Protein 1HW6 (pdb70)

Structure (mmCIF, N/CA/C/O backbone):
data_1HW6
#
_entry.id   1HW6
#
_cell.length_a   53.03
_cell.length_b   53.94
_cell.length_c   89.75
_cell.angle_alpha   90.00
_cell.angle_beta   90.00
_cell.angle_gamma   90.00
#
_symmetry.space_group_name_H-M   'P 21 21 21'
#
loop_
_entity.id
_entity.type
_entity.pdbx_description
1 polymer '2,5-DIKETO-D-GLUCONIC ACID REDUCTASE'
2 non-polymer 'MAGNESIUM ION'
3 non-polymer 'CHLORIDE ION'
4 water water
#
loop_
_atom_site.group_PDB
_atom_site.id
_atom_site.type_symbol
_atom_site.label_atom_id
_atom_site.label_alt_id
_atom_site.label_comp_id
_atom_site.label_asym_id
_atom_site.label_entity_id
_atom_site.label_seq_id
_atom_site.pdbx_PDB_ins_code
_atom_site.Cartn_x
_atom_site.Cartn_y
_atom_site.Cartn_z
_atom_site.occupancy
_atom_site.B_iso_or_equiv
_atom_site.auth_seq_id
_atom_site.auth_comp_id
_atom_site.auth_asym_id
_atom_site.auth_atom_id
_atom_site.pdbx_PDB_model_num
ATOM 1 N N . THR A 1 2 ? 6.697 6.670 13.802 1.00 39.61 2 THR A N 1
ATOM 2 C CA . THR A 1 2 ? 5.500 5.881 13.575 1.00 38.76 2 THR A CA 1
ATOM 3 C C . THR A 1 2 ? 4.263 6.533 14.154 1.00 33.79 2 THR A C 1
ATOM 4 O O . THR A 1 2 ? 4.314 7.640 14.684 1.00 32.94 2 THR A O 1
ATOM 8 N N . VAL A 1 3 ? 3.150 5.801 14.064 1.00 23.54 3 VAL A N 1
ATOM 9 C CA . VAL A 1 3 ? 1.864 6.262 14.544 1.00 18.25 3 VAL A CA 1
ATOM 10 C C . VAL A 1 3 ? 1.685 6.154 16.041 1.00 21.87 3 VAL A C 1
ATOM 11 O O . VAL A 1 3 ? 1.723 5.069 16.621 1.00 21.81 3 VAL A O 1
ATOM 15 N N . PRO A 1 4 ? 1.445 7.300 16.659 1.00 17.88 4 PRO A N 1
ATOM 16 C CA . PRO A 1 4 ? 1.244 7.345 18.086 1.00 16.64 4 PRO A CA 1
ATOM 17 C C . PRO A 1 4 ? -0.155 6.897 18.472 1.00 18.16 4 PRO A C 1
ATOM 18 O O . PRO A 1 4 ? -1.106 7.082 17.721 1.00 15.94 4 PRO A O 1
ATOM 22 N N . SER A 1 5 ? -0.258 6.279 19.652 1.00 18.43 5 SER A N 1
ATOM 23 C CA . SER A 1 5 ? -1.526 5.805 20.177 1.00 20.15 5 SER A CA 1
ATOM 24 C C . SER A 1 5 ? -2.105 6.795 21.171 1.00 28.97 5 SER A C 1
ATOM 25 O O . SER A 1 5 ? -1.492 7.099 22.188 1.00 33.79 5 SER A O 1
ATOM 28 N N . ILE A 1 6 ? -3.294 7.291 20.868 1.00 23.25 6 ILE A N 1
ATOM 29 C CA . ILE A 1 6 ? -3.986 8.244 21.719 1.00 22.53 6 ILE A CA 1
ATOM 30 C C . ILE A 1 6 ? -4.764 7.545 22.836 1.00 18.73 6 ILE A C 1
ATOM 31 O O . ILE A 1 6 ? -5.328 6.475 22.644 1.00 18.33 6 ILE A O 1
ATOM 36 N N . VAL A 1 7 ? -4.831 8.182 23.983 1.00 12.45 7 VAL A N 1
ATOM 37 C CA . VAL A 1 7 ? -5.568 7.636 25.094 1.00 14.72 7 VAL A CA 1
ATOM 38 C C . VAL A 1 7 ? -7.054 7.941 25.001 1.00 18.10 7 VAL A C 1
ATOM 39 O O . VAL A 1 7 ? -7.454 9.104 24.904 1.00 18.35 7 VAL A O 1
ATOM 43 N N . LEU A 1 8 ? -7.879 6.902 25.018 1.00 11.58 8 LEU A N 1
ATOM 44 C CA . LEU A 1 8 ? -9.316 7.107 25.037 1.00 10.08 8 LEU A CA 1
ATOM 45 C C . LEU A 1 8 ? -9.787 7.108 26.482 1.00 15.49 8 LEU A C 1
ATOM 46 O O . LEU A 1 8 ? -9.162 6.498 27.351 1.00 14.74 8 LEU A O 1
ATOM 51 N N . ASN A 1 9 ? -10.894 7.789 26.733 1.00 16.16 9 ASN A N 1
ATOM 52 C CA . ASN A 1 9 ? -11.444 7.915 28.073 1.00 15.27 9 ASN A CA 1
ATOM 53 C C . ASN A 1 9 ? -11.918 6.608 28.726 1.00 15.68 9 ASN A C 1
ATOM 54 O O . ASN A 1 9 ? -12.113 6.561 29.937 1.00 12.85 9 ASN A O 1
ATOM 59 N N . ASP A 1 10 ? -12.107 5.555 27.923 1.00 11.90 10 ASP A N 1
ATOM 60 C CA . ASP A 1 10 ? -12.581 4.275 28.441 1.00 11.37 10 ASP A CA 1
ATOM 61 C C . ASP A 1 10 ? -11.460 3.273 28.737 1.00 16.76 10 ASP A C 1
ATOM 62 O O . ASP A 1 10 ? -11.713 2.134 29.130 1.00 16.21 10 ASP A O 1
ATOM 67 N N . GLY A 1 11 ? -10.220 3.702 28.556 1.00 13.07 11 GLY A N 1
ATOM 68 C CA . GLY A 1 11 ? -9.092 2.841 28.848 1.00 11.91 11 GLY A CA 1
ATOM 69 C C . GLY A 1 11 ? -8.388 2.316 27.620 1.00 12.19 11 GLY A C 1
ATOM 70 O O . GLY A 1 11 ? -7.271 1.826 27.710 1.00 12.83 11 GLY A O 1
ATOM 71 N N . ASN A 1 12 ? -9.051 2.410 26.476 1.00 11.07 12 ASN A N 1
ATOM 72 C CA . ASN A 1 12 ? -8.472 1.955 25.224 1.00 11.39 12 ASN A CA 1
ATOM 73 C C . ASN A 1 12 ? -7.573 3.022 24.621 1.00 16.83 12 ASN A C 1
ATOM 74 O O . ASN A 1 12 ? -7.698 4.195 24.942 1.00 18.02 12 ASN A O 1
ATOM 79 N N . SER A 1 13 ? -6.675 2.609 23.739 1.00 12.43 13 SER A N 1
ATOM 80 C CA . SER A 1 13 ? -5.810 3.540 23.037 1.00 13.17 13 SER A CA 1
ATOM 81 C C . SER A 1 13 ? -6.023 3.383 21.530 1.00 16.08 13 SER A C 1
ATOM 82 O O . SER A 1 13 ? -6.301 2.292 21.041 1.00 15.53 13 SER A O 1
ATOM 85 N N . ILE A 1 14 ? -5.929 4.480 20.803 1.00 10.68 14 ILE A N 1
ATOM 86 C CA . ILE A 1 14 ? -6.190 4.453 19.380 1.00 10.48 14 ILE A CA 1
ATOM 87 C C . ILE A 1 14 ? -5.070 5.071 18.563 1.00 14.93 14 ILE A C 1
ATOM 88 O O . ILE A 1 14 ? -4.546 6.127 18.908 1.00 15.22 14 ILE A O 1
ATOM 93 N N . PRO A 1 15 ? -4.704 4.420 17.465 1.00 12.95 15 PRO A N 1
ATOM 94 C CA . PRO A 1 15 ? -3.688 4.991 16.624 1.00 13.09 15 PRO A CA 1
ATOM 95 C C . PRO A 1 15 ? -4.223 6.300 16.041 1.00 14.99 15 PRO A C 1
ATOM 96 O O . PRO A 1 15 ? -5.321 6.342 15.492 1.00 12.70 15 PRO A O 1
ATOM 100 N N . GLN A 1 16 ? -3.453 7.376 16.230 1.00 12.07 16 GLN A N 1
ATOM 101 C CA . GLN A 1 16 ? -3.839 8.724 15.813 1.00 11.80 16 GLN A CA 1
ATOM 102 C C . GLN A 1 16 ? -4.155 8.905 14.338 1.00 14.37 16 GLN A C 1
ATOM 103 O O . GLN A 1 16 ? -4.971 9.753 13.968 1.00 14.94 16 GLN A O 1
ATOM 109 N N . LEU A 1 17 ? -3.498 8.122 13.494 1.00 8.85 17 LEU A N 1
ATOM 110 C CA . LEU A 1 17 ? -3.703 8.194 12.056 1.00 7.25 17 LEU A CA 1
ATOM 111 C C . LEU A 1 17 ? -4.129 6.845 11.526 1.00 12.67 17 LEU A C 1
ATOM 112 O O . LEU A 1 17 ? -3.465 5.847 11.777 1.00 13.00 17 LEU A O 1
ATOM 117 N N . GLY A 1 18 ? -5.237 6.805 10.806 1.00 10.67 18 GLY A N 1
ATOM 118 C CA . GLY A 1 18 ? -5.713 5.545 10.285 1.00 10.08 18 GLY A CA 1
ATOM 119 C C . GLY A 1 18 ? -5.942 5.585 8.800 1.00 13.73 18 GLY A C 1
ATOM 120 O O . GLY A 1 18 ? -5.910 6.643 8.175 1.00 13.58 18 GLY A O 1
ATOM 121 N N . TYR A 1 19 ? -6.184 4.401 8.243 1.00 8.59 19 TYR A N 1
ATOM 122 C CA . TYR A 1 19 ? -6.470 4.245 6.833 1.00 8.62 19 TYR A CA 1
ATOM 123 C C . TYR A 1 19 ? -7.972 4.199 6.611 1.00 15.22 19 TYR A C 1
ATOM 124 O O . TYR A 1 19 ? -8.671 3.350 7.160 1.00 11.56 19 TYR A O 1
ATOM 133 N N . GLY A 1 20 ? -8.469 5.134 5.822 1.00 16.37 20 GLY A N 1
ATOM 134 C CA . GLY A 1 20 ? -9.875 5.174 5.517 1.00 17.15 20 GLY A CA 1
ATOM 135 C C . GLY A 1 20 ? -10.122 4.508 4.182 1.00 20.83 20 GLY A C 1
ATOM 136 O O . GLY A 1 20 ? -9.766 5.061 3.136 1.00 20.64 20 GLY A O 1
ATOM 137 N N . VAL A 1 21 ? -10.683 3.288 4.228 1.00 16.43 21 VAL A N 1
ATOM 138 C CA . VAL A 1 21 ? -10.975 2.564 3.005 1.00 15.52 21 VAL A CA 1
ATOM 139 C C . VAL A 1 21 ? -11.820 3.454 2.130 1.00 22.24 21 VAL A C 1
ATOM 140 O O . VAL A 1 21 ? -12.888 3.919 2.532 1.00 21.58 21 VAL A O 1
ATOM 144 N N . PHE A 1 22 ? -11.291 3.761 0.959 1.00 18.41 22 PHE A N 1
ATOM 145 C CA . PHE A 1 22 ? -11.928 4.726 0.117 1.00 16.06 22 PHE A CA 1
ATOM 146 C C . PHE A 1 22 ? -11.780 4.449 -1.370 1.00 15.94 22 PHE A C 1
ATOM 147 O O . PHE A 1 22 ? -10.712 4.060 -1.845 1.00 15.07 22 PHE A O 1
ATOM 155 N N . LYS A 1 23 ? -12.883 4.674 -2.097 1.00 13.72 23 LYS A N 1
ATOM 156 C CA . LYS A 1 23 ? -12.944 4.488 -3.538 1.00 14.16 23 LYS A CA 1
ATOM 157 C C . LYS A 1 23 ? -12.515 3.104 -3.959 1.00 20.67 23 LYS A C 1
ATOM 158 O O . LYS A 1 23 ? -11.695 2.945 -4.862 1.00 18.85 23 LYS A O 1
ATOM 164 N N . VAL A 1 24 ? -13.078 2.105 -3.291 1.00 18.75 24 VAL A N 1
ATOM 165 C CA . VAL A 1 24 ? -12.767 0.720 -3.574 1.00 17.54 24 VAL A CA 1
ATOM 166 C C . VAL A 1 24 ? -14.023 -0.105 -3.761 1.00 17.84 24 VAL A C 1
ATOM 167 O O . VAL A 1 24 ? -14.855 -0.197 -2.863 1.00 18.18 24 VAL A O 1
ATOM 171 N N . PRO A 1 25 ? -14.163 -0.723 -4.924 1.00 14.16 25 PRO A N 1
ATOM 172 C CA . PRO A 1 25 ? -15.294 -1.587 -5.133 1.00 14.02 25 PRO A CA 1
ATOM 173 C C . PRO A 1 25 ? -15.162 -2.757 -4.175 1.00 18.30 25 PRO A C 1
ATOM 174 O O . PRO A 1 25 ? -14.061 -3.109 -3.750 1.00 16.34 25 PRO A O 1
ATOM 178 N N . PRO A 1 26 ? -16.274 -3.352 -3.820 1.00 17.43 26 PRO A N 1
ATOM 179 C CA . PRO A 1 26 ? -16.252 -4.454 -2.886 1.00 17.82 26 PRO A CA 1
ATOM 180 C C . PRO A 1 26 ? -15.239 -5.588 -3.197 1.00 19.88 26 PRO A C 1
ATOM 181 O O . PRO A 1 26 ? -14.555 -6.074 -2.301 1.00 18.66 26 PRO A O 1
ATOM 185 N N . ALA A 1 27 ? -15.101 -5.973 -4.460 1.00 18.48 27 ALA A N 1
ATOM 186 C CA . ALA A 1 27 ? -14.178 -7.050 -4.831 1.00 20.61 27 ALA A CA 1
ATOM 187 C C . ALA A 1 27 ? -12.694 -6.742 -4.613 1.00 25.94 27 ALA A C 1
ATOM 188 O O . ALA A 1 27 ? -11.884 -7.654 -4.435 1.00 25.62 27 ALA A O 1
ATOM 190 N N . ASP A 1 28 ? -12.338 -5.454 -4.669 1.00 22.70 28 ASP A N 1
ATOM 191 C CA . ASP A 1 28 ? -10.948 -5.016 -4.516 1.00 22.44 28 ASP A CA 1
ATOM 192 C C . ASP A 1 28 ? -10.632 -4.522 -3.103 1.00 19.28 28 ASP A C 1
ATOM 193 O O . ASP A 1 28 ? -9.523 -4.100 -2.774 1.00 18.01 28 ASP A O 1
ATOM 198 N N . THR A 1 29 ? -11.626 -4.606 -2.256 1.00 14.40 29 THR A N 1
ATOM 199 C CA . THR A 1 29 ? -11.498 -4.172 -0.888 1.00 14.01 29 THR A CA 1
ATOM 200 C C . THR A 1 29 ? -10.428 -4.912 -0.108 1.00 18.38 29 THR A C 1
ATOM 201 O O . THR A 1 29 ? -9.665 -4.295 0.640 1.00 16.35 29 THR A O 1
ATOM 205 N N . GLN A 1 30 ? -10.373 -6.246 -0.274 1.00 13.91 30 GLN A N 1
ATOM 206 C CA . GLN A 1 30 ? -9.376 -7.035 0.432 1.00 11.68 30 GLN A CA 1
ATOM 207 C C . GLN A 1 30 ? -7.982 -6.551 0.106 1.00 13.23 30 GLN A C 1
ATOM 208 O O . GLN A 1 30 ? -7.193 -6.225 0.993 1.00 15.02 30 GLN A O 1
ATOM 214 N N . ARG A 1 31 ? -7.710 -6.483 -1.191 1.00 10.69 31 ARG A N 1
ATOM 215 C CA . ARG A 1 31 ? -6.432 -6.041 -1.720 1.00 12.32 31 ARG A CA 1
ATOM 216 C C . ARG A 1 31 ? -6.017 -4.662 -1.186 1.00 17.17 31 ARG A C 1
ATOM 217 O O . ARG A 1 31 ? -4.874 -4.462 -0.784 1.00 14.11 31 ARG A O 1
ATOM 225 N N . ALA A 1 32 ? -6.971 -3.724 -1.171 1.00 15.56 32 ALA A N 1
ATOM 226 C CA . ALA A 1 32 ? -6.725 -2.376 -0.676 1.00 14.78 32 ALA A CA 1
ATOM 227 C C . ALA A 1 32 ? -6.290 -2.365 0.787 1.00 16.35 32 ALA A C 1
ATOM 228 O O . ALA A 1 32 ? -5.312 -1.719 1.151 1.00 14.49 32 ALA A O 1
ATOM 230 N N . VAL A 1 33 ? -7.029 -3.088 1.632 1.00 16.78 33 VAL A N 1
ATOM 231 C CA . VAL A 1 33 ? -6.695 -3.166 3.052 1.00 15.48 33 VAL A CA 1
ATOM 232 C C . VAL A 1 33 ? -5.339 -3.853 3.272 1.00 19.44 33 VAL A C 1
ATOM 233 O O . VAL A 1 33 ? -4.535 -3.422 4.100 1.00 18.77 33 VAL A O 1
ATOM 237 N N . GLU A 1 34 ? -5.078 -4.926 2.521 1.00 13.64 34 GLU A N 1
ATOM 238 C CA . GLU A 1 34 ? -3.801 -5.605 2.662 1.00 13.59 34 GLU A CA 1
ATOM 239 C C . GLU A 1 34 ? -2.660 -4.645 2.335 1.00 17.48 34 GLU A C 1
ATOM 240 O O . GLU A 1 34 ? -1.600 -4.660 2.966 1.00 17.08 34 GLU A O 1
ATOM 246 N N . GLU A 1 35 ? -2.915 -3.785 1.352 1.00 16.81 35 GLU A N 1
ATOM 247 C CA . GLU A 1 35 ? -1.947 -2.792 0.928 1.00 19.82 35 GLU A CA 1
ATOM 248 C C . GLU A 1 35 ? -1.678 -1.771 2.028 1.00 19.65 35 GLU A C 1
ATOM 249 O O . GLU A 1 35 ? -0.532 -1.417 2.300 1.00 18.94 35 GLU A O 1
ATOM 255 N N . ALA A 1 36 ? -2.748 -1.318 2.677 1.00 14.23 36 ALA A N 1
ATOM 256 C CA . ALA A 1 36 ? -2.619 -0.373 3.771 1.00 12.33 36 ALA A CA 1
ATOM 257 C C . ALA A 1 36 ? -1.859 -0.998 4.932 1.00 17.53 36 ALA A C 1
ATOM 258 O O . ALA A 1 36 ? -1.013 -0.365 5.565 1.00 16.39 36 ALA A O 1
ATOM 260 N N . LEU A 1 37 ? -2.160 -2.264 5.202 1.00 14.44 37 LEU A N 1
ATOM 261 C CA . LEU A 1 37 ? -1.495 -2.980 6.271 1.00 12.80 37 LEU A CA 1
ATOM 262 C C . LEU A 1 37 ? 0.002 -3.105 6.010 1.00 13.09 37 LEU A C 1
ATOM 263 O O . LEU A 1 37 ? 0.817 -2.940 6.907 1.00 13.37 37 LEU A O 1
ATOM 268 N N . GLU A 1 38 ? 0.355 -3.401 4.764 1.00 14.96 38 GLU A N 1
ATOM 269 C CA . GLU A 1 38 ? 1.746 -3.539 4.373 1.00 17.31 38 GLU A CA 1
ATOM 270 C C . GLU A 1 38 ? 2.478 -2.214 4.489 1.00 23.41 38 GLU A C 1
ATOM 271 O O . GLU A 1 38 ? 3.619 -2.155 4.928 1.00 21.49 38 GLU A O 1
ATOM 273 N N . VAL A 1 39 ? 1.791 -1.146 4.086 1.00 22.24 39 VAL A N 1
ATOM 274 C CA . VAL A 1 39 ? 2.345 0.185 4.170 1.00 22.20 39 VAL A CA 1
ATOM 275 C C . VAL A 1 39 ? 2.724 0.497 5.610 1.00 19.89 39 VAL A C 1
ATOM 276 O O . VAL A 1 39 ? 3.771 1.080 5.878 1.00 18.92 39 VAL A O 1
ATOM 280 N N . GLY A 1 40 ? 1.867 0.073 6.543 1.00 14.95 40 GLY A N 1
ATOM 281 C CA . GLY A 1 40 ? 2.130 0.284 7.952 1.00 13.83 40 GLY A CA 1
ATOM 282 C C . GLY A 1 40 ? 0.899 0.635 8.792 1.00 13.68 40 GLY A C 1
ATOM 283 O O . GLY A 1 40 ? 0.985 0.648 10.009 1.00 13.81 40 GLY A O 1
ATOM 284 N N . TYR A 1 41 ? -0.236 0.929 8.153 1.00 11.57 41 TYR A N 1
ATOM 285 C CA . TYR A 1 41 ? -1.453 1.273 8.893 1.00 11.64 41 TYR A CA 1
ATOM 286 C C . TYR A 1 41 ? -1.972 0.112 9.721 1.00 16.93 41 TYR A C 1
ATOM 287 O O . TYR A 1 41 ? -1.964 -1.035 9.280 1.00 13.96 41 TYR A O 1
ATOM 296 N N . ARG A 1 42 ? -2.456 0.438 10.921 1.00 16.20 42 ARG A N 1
ATOM 297 C CA . ARG A 1 42 ? -3.018 -0.536 11.844 1.00 15.81 42 ARG A CA 1
ATOM 298 C C . ARG A 1 42 ? -4.415 -0.126 12.260 1.00 16.90 42 ARG A C 1
ATOM 299 O O . ARG A 1 42 ? -5.156 -0.894 12.856 1.00 13.55 42 ARG A O 1
ATOM 307 N N . HIS A 1 43 ? -4.749 1.116 11.924 1.00 14.31 43 HIS A N 1
ATOM 308 C CA . HIS A 1 43 ? -6.058 1.679 12.179 1.00 12.67 43 HIS A CA 1
ATOM 309 C C . HIS A 1 43 ? -6.798 1.799 10.857 1.00 13.33 43 HIS A C 1
ATOM 310 O O . HIS A 1 43 ? -6.349 2.497 9.946 1.00 12.43 43 HIS A O 1
ATOM 317 N N . ILE A 1 44 ? -7.913 1.070 10.753 1.00 12.10 44 ILE A N 1
ATOM 318 C CA . ILE A 1 44 ? -8.744 1.032 9.560 1.00 12.00 44 ILE A CA 1
ATOM 319 C C . ILE A 1 44 ? -10.146 1.546 9.848 1.00 14.52 44 ILE A C 1
ATOM 320 O O . ILE A 1 44 ? -10.767 1.165 10.835 1.00 14.66 44 ILE A O 1
ATOM 325 N N . ASP A 1 45 ? -10.639 2.404 8.964 1.00 11.94 45 ASP A N 1
ATOM 326 C CA . ASP A 1 45 ? -11.985 2.939 9.056 1.00 11.03 45 ASP A CA 1
ATOM 327 C C . ASP A 1 45 ? -12.744 2.515 7.816 1.00 15.11 45 ASP A C 1
ATOM 328 O O . ASP A 1 45 ? -12.336 2.824 6.701 1.00 15.28 45 ASP A O 1
ATOM 333 N N . THR A 1 46 ? -13.828 1.765 8.011 1.00 13.84 46 THR A N 1
ATOM 334 C CA . THR A 1 46 ? -14.604 1.219 6.901 1.00 14.70 46 THR A CA 1
ATOM 335 C C . THR A 1 46 ? -15.869 1.980 6.530 1.00 17.58 46 THR A C 1
ATOM 336 O O . THR A 1 46 ? -16.619 1.526 5.668 1.00 16.07 46 THR A O 1
ATOM 340 N N . ALA A 1 47 ? -16.117 3.101 7.192 1.00 13.73 47 ALA A N 1
ATOM 341 C CA . ALA A 1 47 ? -17.308 3.897 6.954 1.00 13.18 47 ALA A CA 1
ATOM 342 C C . ALA A 1 47 ? -17.625 4.131 5.490 1.00 16.79 47 ALA A C 1
ATOM 343 O O . ALA A 1 47 ? -18.727 3.840 5.034 1.00 17.46 47 ALA A O 1
ATOM 345 N N . ALA A 1 48 ? -16.650 4.681 4.765 1.00 16.09 48 ALA A N 1
ATOM 346 C CA . ALA A 1 48 ? -16.802 5.024 3.352 1.00 16.57 48 ALA A CA 1
ATOM 347 C C . ALA A 1 48 ? -17.163 3.868 2.437 1.00 18.70 48 ALA A C 1
ATOM 348 O O . ALA A 1 48 ? -17.509 4.087 1.277 1.00 17.11 48 ALA A O 1
ATOM 350 N N . ILE A 1 49 ? -17.062 2.633 2.938 1.00 16.62 49 ILE A N 1
ATOM 351 C CA . ILE A 1 49 ? -17.409 1.487 2.105 1.00 15.38 49 ILE A CA 1
ATOM 352 C C . ILE A 1 49 ? -18.837 1.004 2.270 1.00 18.63 49 ILE A C 1
ATOM 353 O O . ILE A 1 49 ? -19.291 0.079 1.593 1.00 17.62 49 ILE A O 1
ATOM 358 N N . TYR A 1 50 ? -19.543 1.655 3.174 1.00 13.29 50 TYR A N 1
ATOM 359 C CA . TYR A 1 50 ? -20.950 1.406 3.374 1.00 14.33 50 TYR A CA 1
ATOM 360 C C . TYR A 1 50 ? -21.373 -0.041 3.607 1.00 22.94 50 TYR A C 1
ATOM 361 O O . TYR A 1 50 ? -22.305 -0.526 2.966 1.00 22.22 50 TYR A O 1
ATOM 370 N N . GLY A 1 51 ? -20.734 -0.721 4.546 1.00 18.78 51 GLY A N 1
ATOM 371 C CA . GLY A 1 51 ? -21.134 -2.083 4.858 1.00 18.01 51 GLY A CA 1
ATOM 372 C C . GLY A 1 51 ? -20.531 -3.169 3.972 1.00 20.59 51 GLY A C 1
ATOM 373 O O . GLY A 1 51 ? -20.745 -4.345 4.224 1.00 20.56 51 GLY A O 1
ATOM 374 N N . ASN A 1 52 ? -19.779 -2.792 2.942 1.00 16.84 52 ASN A N 1
ATOM 375 C CA . ASN A 1 52 ? -19.136 -3.775 2.069 1.00 15.42 52 ASN A CA 1
ATOM 376 C C . ASN A 1 52 ? -17.827 -4.238 2.703 1.00 17.99 52 ASN A C 1
ATOM 377 O O . ASN A 1 52 ? -16.750 -4.085 2.138 1.00 19.55 52 ASN A O 1
ATOM 382 N N . GLU A 1 53 ? -17.958 -4.787 3.913 1.00 15.51 53 GLU A N 1
ATOM 383 C CA . GLU A 1 53 ? -16.849 -5.180 4.762 1.00 15.22 53 GLU A CA 1
ATOM 384 C C . GLU A 1 53 ? -16.274 -6.574 4.638 1.00 16.77 53 GLU A C 1
ATOM 385 O O . GLU A 1 53 ? -15.296 -6.876 5.318 1.00 15.47 53 GLU A O 1
ATOM 391 N N . GLU A 1 54 ? -16.866 -7.424 3.817 1.00 15.22 54 GLU A N 1
ATOM 392 C CA . GLU A 1 54 ? -16.358 -8.774 3.666 1.00 16.06 54 GLU A CA 1
ATOM 393 C C . GLU A 1 54 ? -14.857 -8.800 3.337 1.00 18.50 54 GLU A C 1
ATOM 394 O O . GLU A 1 54 ? -14.070 -9.478 4.001 1.00 16.59 54 GLU A O 1
ATOM 400 N N . GLY A 1 55 ? -14.461 -8.013 2.339 1.00 12.85 55 GLY A N 1
ATOM 401 C CA . GLY A 1 55 ? -13.061 -7.921 1.943 1.00 12.65 55 GLY A CA 1
ATOM 402 C C . GLY A 1 55 ? -12.147 -7.455 3.082 1.00 18.07 55 GLY A C 1
ATOM 403 O O . GLY A 1 55 ? -10.982 -7.859 3.172 1.00 17.92 55 GLY A O 1
ATOM 404 N N . VAL A 1 56 ? -12.675 -6.589 3.958 1.00 12.47 56 VAL A N 1
ATOM 405 C CA . VAL A 1 56 ? -11.888 -6.106 5.082 1.00 10.56 56 VAL A CA 1
ATOM 406 C C . VAL A 1 56 ? -11.587 -7.262 6.022 1.00 14.55 56 VAL A C 1
ATOM 407 O O . VAL A 1 56 ? -10.461 -7.451 6.482 1.00 13.61 56 VAL A O 1
ATOM 411 N N . GLY A 1 57 ? -12.618 -8.055 6.277 1.00 11.76 57 GLY A N 1
ATOM 412 C CA . GLY A 1 57 ? -12.488 -9.208 7.135 1.00 11.93 57 GLY A CA 1
ATOM 413 C C . GLY A 1 57 ? -11.442 -10.185 6.609 1.00 14.63 57 GLY A C 1
ATOM 414 O O . GLY A 1 57 ? -10.639 -10.715 7.369 1.00 15.94 57 GLY A O 1
ATOM 415 N N . ALA A 1 58 ? -11.468 -10.413 5.292 1.00 16.05 58 ALA A N 1
ATOM 416 C CA . ALA A 1 58 ? -10.531 -11.317 4.627 1.00 17.84 58 ALA A CA 1
ATOM 417 C C . ALA A 1 58 ? -9.081 -10.873 4.808 1.00 21.82 58 ALA A C 1
ATOM 418 O O . ALA A 1 58 ? -8.197 -11.669 5.130 1.00 17.69 58 ALA A O 1
ATOM 420 N N . ALA A 1 59 ? -8.849 -9.582 4.602 1.00 17.72 59 ALA A N 1
ATOM 421 C CA . ALA A 1 59 ? -7.523 -9.018 4.759 1.00 16.81 59 ALA A CA 1
ATOM 422 C C . ALA A 1 59 ? -7.007 -9.193 6.189 1.00 18.54 59 ALA A C 1
ATOM 423 O O . ALA A 1 59 ? -5.881 -9.645 6.412 1.00 19.67 59 ALA A O 1
ATOM 425 N N . ILE A 1 60 ? -7.846 -8.838 7.158 1.00 12.18 60 ILE A N 1
ATOM 426 C CA . ILE A 1 60 ? -7.481 -8.970 8.553 1.00 11.82 60 ILE 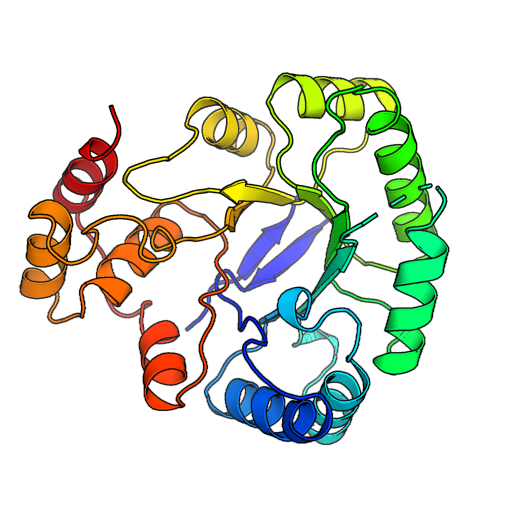A CA 1
ATOM 427 C C . ILE A 1 60 ? -7.131 -10.408 8.876 1.00 17.56 60 ILE A C 1
ATOM 428 O O . ILE A 1 60 ? -6.119 -10.688 9.513 1.00 18.21 60 ILE A O 1
ATOM 433 N N . ALA A 1 61 ? -7.996 -11.318 8.425 1.00 15.88 61 ALA A N 1
ATOM 434 C CA . ALA A 1 61 ? -7.819 -12.740 8.667 1.00 19.17 61 ALA A CA 1
ATOM 435 C C . ALA A 1 61 ? -6.540 -13.292 8.069 1.00 27.75 61 ALA A C 1
ATOM 436 O O . ALA A 1 61 ? -5.877 -14.136 8.670 1.00 28.78 61 ALA A O 1
ATOM 438 N N . ALA A 1 62 ? -6.194 -12.800 6.880 1.00 23.89 62 ALA A N 1
ATOM 439 C CA . ALA A 1 62 ? -4.997 -13.241 6.179 1.00 23.84 62 ALA A CA 1
ATOM 440 C C . ALA A 1 62 ? -3.721 -12.472 6.566 1.00 27.15 62 ALA A C 1
ATOM 441 O O . ALA A 1 62 ? -2.608 -12.908 6.269 1.00 24.63 62 ALA A O 1
ATOM 443 N N . SER A 1 63 ? -3.889 -11.320 7.222 1.00 23.44 63 SER A N 1
ATOM 444 C CA . SER A 1 63 ? -2.775 -10.444 7.606 1.00 22.24 63 SER A CA 1
ATOM 445 C C . SER A 1 63 ? -1.709 -11.037 8.532 1.00 28.78 63 SER A C 1
ATOM 446 O O . SER A 1 63 ? -0.535 -10.707 8.408 1.00 31.67 63 SER A O 1
ATOM 449 N N . GLY A 1 64 ? -2.113 -11.849 9.505 1.00 21.75 64 GLY A N 1
ATOM 450 C CA . GLY A 1 64 ? -1.160 -12.414 10.455 1.00 21.11 64 GLY A CA 1
ATOM 451 C C . GLY A 1 64 ? -1.000 -11.534 11.692 1.00 28.52 64 GLY A C 1
ATOM 452 O O . GLY A 1 64 ? -0.311 -11.894 12.644 1.00 31.36 64 GLY A O 1
ATOM 453 N N . ILE A 1 65 ? -1.648 -10.375 11.668 1.00 20.47 65 ILE A N 1
ATOM 454 C CA . ILE A 1 65 ? -1.563 -9.420 12.761 1.00 18.69 65 ILE A CA 1
ATOM 455 C C . ILE A 1 65 ? -2.484 -9.747 13.931 1.00 19.20 65 ILE A C 1
ATOM 456 O O . ILE A 1 65 ? -3.656 -10.079 13.750 1.00 19.92 65 ILE A O 1
ATOM 461 N N . ALA A 1 66 ? -1.946 -9.631 15.142 1.00 16.00 66 ALA A N 1
ATOM 462 C CA . ALA A 1 66 ? -2.725 -9.876 16.340 1.00 15.98 66 ALA A CA 1
ATOM 463 C C . ALA A 1 66 ? -3.905 -8.920 16.405 1.00 20.82 66 ALA A C 1
ATOM 464 O O . ALA A 1 66 ? -3.787 -7.744 16.056 1.00 20.90 66 ALA A O 1
ATOM 466 N N . ARG A 1 67 ? -5.044 -9.431 16.849 1.00 16.84 67 ARG A N 1
ATOM 467 C CA . ARG A 1 67 ? -6.244 -8.626 16.949 1.00 17.22 67 ARG A CA 1
ATOM 468 C C . ARG A 1 67 ? -6.000 -7.353 17.723 1.00 22.13 67 ARG A C 1
ATOM 469 O O . ARG A 1 67 ? -6.441 -6.272 17.345 1.00 22.09 67 ARG A O 1
ATOM 477 N N . ASP A 1 68 ? -5.296 -7.525 18.823 1.00 17.86 68 ASP A N 1
ATOM 478 C CA . ASP A 1 68 ? -4.952 -6.476 19.744 1.00 17.29 68 ASP A CA 1
ATOM 479 C C . ASP A 1 68 ? -4.094 -5.391 19.100 1.00 20.84 68 ASP A C 1
ATOM 480 O O . ASP A 1 68 ? -3.973 -4.286 19.624 1.00 20.06 68 ASP A O 1
ATOM 485 N N . ASP A 1 69 ? -3.498 -5.723 17.958 1.00 18.20 69 ASP A N 1
ATOM 486 C CA . ASP A 1 69 ? -2.638 -4.803 17.247 1.00 18.26 69 ASP A CA 1
ATOM 487 C C . ASP A 1 69 ? -3.371 -4.050 16.167 1.00 17.57 69 ASP A C 1
ATOM 488 O O . ASP A 1 69 ? -2.792 -3.231 15.462 1.00 16.46 69 ASP A O 1
ATOM 493 N N . LEU A 1 70 ? -4.651 -4.355 16.032 1.00 14.13 70 LEU A N 1
ATOM 494 C CA . LEU A 1 70 ? -5.475 -3.696 15.048 1.00 13.73 70 LEU A CA 1
ATOM 495 C C . LEU A 1 70 ? -6.527 -2.847 15.711 1.00 17.80 70 LEU A C 1
ATOM 496 O O . LEU A 1 70 ? -6.976 -3.139 16.816 1.00 15.65 70 LEU A O 1
ATOM 501 N N . PHE A 1 71 ? -6.925 -1.799 15.012 1.00 15.92 71 PHE A N 1
ATOM 502 C CA . PHE A 1 71 ? -7.959 -0.905 15.482 1.00 13.49 71 PHE A CA 1
ATOM 503 C C . PHE A 1 71 ? -8.956 -0.729 14.362 1.00 14.99 71 PHE A C 1
ATOM 504 O O . PHE A 1 71 ? -8.639 -0.179 13.310 1.00 17.97 71 PHE A O 1
ATOM 512 N N . ILE A 1 72 ? -10.142 -1.289 14.575 1.00 11.25 72 ILE A N 1
ATOM 513 C CA . ILE A 1 72 ? -11.204 -1.270 13.598 1.00 10.77 72 ILE A CA 1
ATOM 514 C C . ILE A 1 72 ? -12.285 -0.269 13.936 1.00 16.70 72 ILE A C 1
ATOM 515 O O . ILE A 1 72 ? -12.968 -0.393 14.954 1.00 15.61 72 ILE A O 1
ATOM 520 N N . THR A 1 73 ? -12.459 0.706 13.051 1.00 14.24 73 THR A N 1
ATOM 521 C CA . THR A 1 73 ? -13.464 1.730 13.236 1.00 13.53 73 THR A CA 1
ATOM 522 C C . THR A 1 73 ? -14.536 1.689 12.172 1.00 16.91 73 THR A C 1
ATOM 523 O O . THR A 1 73 ? -14.274 1.447 10.995 1.00 15.95 73 THR A O 1
ATOM 527 N N . THR A 1 74 ? -15.744 1.986 12.592 1.00 16.30 74 THR A N 1
ATOM 528 C CA . THR A 1 74 ? -16.837 2.060 11.669 1.00 16.58 74 THR A CA 1
ATOM 529 C C . THR A 1 74 ? -17.970 2.915 12.174 1.00 17.39 74 THR A C 1
ATOM 530 O O . THR A 1 74 ? -18.047 3.230 13.358 1.00 14.33 74 THR A O 1
ATOM 534 N N . LYS A 1 75 ? -18.824 3.329 11.252 1.00 18.21 75 LYS A N 1
ATOM 535 C CA . LYS A 1 75 ? -19.910 4.209 11.598 1.00 19.27 75 LYS A CA 1
ATOM 536 C C . LYS A 1 75 ? -21.228 3.837 10.966 1.00 21.96 75 LYS A C 1
ATOM 537 O O . LYS A 1 75 ? -21.290 3.293 9.866 1.00 24.06 75 LYS A O 1
ATOM 539 N N . LEU A 1 76 ? -22.288 4.180 11.663 1.00 20.27 76 LEU A N 1
ATOM 540 C CA . LEU A 1 76 ? -23.614 3.956 11.153 1.00 21.92 76 LEU A CA 1
ATOM 541 C C . LEU A 1 76 ? -24.097 5.233 10.483 1.00 28.18 76 LEU A C 1
ATOM 542 O O . LEU A 1 76 ? -24.229 6.276 11.123 1.00 30.16 76 LEU A O 1
ATOM 547 N N . TRP A 1 77 ? -24.324 5.142 9.184 1.00 25.34 77 TRP A N 1
ATOM 548 C CA . TRP A 1 77 ? -24.711 6.288 8.369 1.00 26.97 77 TRP A CA 1
ATOM 549 C C . TRP A 1 77 ? -26.142 6.765 8.574 1.00 38.56 77 TRP A C 1
ATOM 550 O O . TRP A 1 77 ? -26.390 7.713 9.317 1.00 35.70 77 TRP A O 1
ATOM 561 N N . ASN A 1 78 ? -27.066 6.163 7.845 1.00 45.38 78 ASN A N 1
ATOM 562 C CA . ASN A 1 78 ? -28.446 6.555 7.894 1.00 51.49 78 ASN A CA 1
ATOM 563 C C . ASN A 1 78 ? -29.040 6.515 9.290 1.00 66.39 78 ASN A C 1
ATOM 564 O O . ASN A 1 78 ? -29.490 7.538 9.814 1.00 69.89 78 ASN A O 1
ATOM 566 N N . ASP A 1 84 ? -33.727 3.041 16.022 1.00 44.08 84 ASP A N 1
ATOM 567 C CA . ASP A 1 84 ? -33.360 1.753 16.578 1.00 41.47 84 ASP A CA 1
ATOM 568 C C . ASP A 1 84 ? -32.793 0.847 15.513 1.00 45.76 84 ASP A C 1
ATOM 569 O O . ASP A 1 84 ? -33.519 0.175 14.787 1.00 50.46 84 ASP A O 1
ATOM 571 N N . GLU A 1 85 ? -31.495 0.848 15.408 1.00 34.49 85 GLU A N 1
ATOM 572 C CA . GLU A 1 85 ? -30.850 0.054 14.419 1.00 28.58 85 GLU A CA 1
ATOM 573 C C . GLU A 1 85 ? -29.338 -0.006 14.521 1.00 24.18 85 GLU A C 1
ATOM 574 O O . GLU A 1 85 ? -28.731 -0.726 13.728 1.00 24.12 85 GLU A O 1
ATOM 580 N N . PRO A 1 86 ? -28.696 0.738 15.461 1.00 18.09 86 PRO A N 1
ATOM 581 C CA . PRO A 1 86 ? -27.266 0.581 15.519 1.00 16.82 86 PRO A CA 1
ATOM 582 C C . PRO A 1 86 ? -26.897 -0.863 15.834 1.00 18.18 86 PRO A C 1
ATOM 583 O O . PRO A 1 86 ? -25.990 -1.425 15.229 1.00 19.59 86 PRO A O 1
ATOM 587 N N . ALA A 1 87 ? -27.651 -1.481 16.742 1.00 14.52 87 ALA A N 1
ATOM 588 C CA . ALA A 1 87 ? -27.403 -2.865 17.122 1.00 15.91 87 ALA A CA 1
ATOM 589 C C . ALA A 1 87 ? -27.491 -3.826 15.947 1.00 17.56 87 ALA A C 1
ATOM 590 O O . ALA A 1 87 ? -26.628 -4.686 15.765 1.00 17.43 87 ALA A O 1
ATOM 592 N N . ALA A 1 88 ? -28.538 -3.671 15.144 1.00 13.37 88 ALA A N 1
ATOM 593 C CA . ALA A 1 88 ? -28.715 -4.522 13.989 1.00 13.89 88 ALA A CA 1
ATOM 594 C C . ALA A 1 88 ? -27.605 -4.300 12.992 1.00 20.73 88 ALA A C 1
ATOM 595 O O . ALA A 1 88 ? -27.096 -5.241 12.372 1.00 17.43 88 ALA A O 1
ATOM 597 N N . ALA A 1 89 ? -27.237 -3.023 12.847 1.00 17.64 89 ALA A N 1
ATOM 598 C CA . ALA A 1 89 ? -26.203 -2.608 11.926 1.00 14.15 89 ALA A CA 1
ATOM 599 C C . ALA A 1 89 ? -24.844 -3.170 12.288 1.00 13.70 89 ALA A C 1
ATOM 600 O O . ALA A 1 89 ? -24.165 -3.766 11.454 1.00 14.60 89 ALA A O 1
ATOM 602 N N . ILE A 1 90 ? -24.445 -2.979 13.536 1.00 11.72 90 ILE A N 1
ATOM 603 C CA . ILE A 1 90 ? -23.156 -3.468 13.989 1.00 12.88 90 ILE A CA 1
ATOM 604 C C . ILE A 1 90 ? -23.078 -5.003 13.947 1.00 18.59 90 ILE A C 1
ATOM 605 O O . ILE A 1 90 ? -22.069 -5.584 13.546 1.00 15.12 90 ILE A O 1
ATOM 610 N N . ALA A 1 91 ? -24.162 -5.657 14.345 1.00 17.82 91 ALA A N 1
ATOM 611 C CA . ALA A 1 91 ? -24.194 -7.109 14.333 1.00 17.71 91 ALA A CA 1
ATOM 612 C C . ALA A 1 91 ? -23.910 -7.662 12.938 1.00 21.70 91 ALA A C 1
ATOM 613 O O . ALA A 1 91 ? -23.177 -8.637 12.771 1.00 21.05 91 ALA A O 1
ATOM 615 N N . GLU A 1 92 ? -24.476 -7.005 11.934 1.00 17.45 92 GLU A N 1
ATOM 616 C CA . GLU A 1 92 ? -24.280 -7.396 10.551 1.00 17.94 92 GLU A CA 1
ATOM 617 C C . GLU A 1 92 ? -22.848 -7.147 10.097 1.00 21.95 92 GLU A C 1
ATOM 618 O O . GLU A 1 92 ? -22.267 -7.918 9.332 1.00 18.86 92 GLU A O 1
ATOM 624 N N . SER A 1 93 ? -22.288 -6.048 10.567 1.00 17.97 93 SER A N 1
ATOM 625 C CA . SER A 1 93 ? -20.939 -5.708 10.214 1.00 15.34 93 SER A CA 1
ATOM 626 C C . SER A 1 93 ? -19.961 -6.715 10.779 1.00 14.88 93 SER A C 1
ATOM 627 O O . SER A 1 93 ? -19.014 -7.115 10.113 1.00 15.71 93 SER A O 1
ATOM 630 N N . LEU A 1 94 ? -20.220 -7.133 12.019 1.00 12.57 94 LEU A N 1
ATOM 631 C CA . LEU A 1 94 ? -19.387 -8.114 12.715 1.00 12.08 94 LEU A CA 1
ATOM 632 C C . LEU A 1 94 ? -19.297 -9.422 11.938 1.00 18.31 94 LEU A C 1
ATOM 633 O O . LEU A 1 94 ? -18.236 -10.045 11.830 1.00 14.85 94 LEU A O 1
ATOM 638 N N . ALA A 1 95 ? -20.438 -9.831 11.397 1.00 19.22 95 ALA A N 1
ATOM 639 C CA . ALA A 1 95 ? -20.508 -11.039 10.614 1.00 20.08 95 ALA A CA 1
ATOM 640 C C . ALA A 1 95 ? -19.650 -10.905 9.369 1.00 22.05 95 ALA A C 1
ATOM 641 O O . ALA A 1 95 ? -18.865 -11.789 9.030 1.00 19.42 95 ALA A O 1
ATOM 643 N N . LYS A 1 96 ? -19.783 -9.768 8.706 1.00 17.46 96 LYS A N 1
ATOM 644 C CA . LYS A 1 96 ? -19.014 -9.508 7.512 1.00 16.12 96 LYS A CA 1
ATOM 645 C C . LYS A 1 96 ? -17.525 -9.464 7.797 1.00 19.75 96 LYS A C 1
ATOM 646 O O . LYS A 1 96 ? -16.708 -9.943 7.014 1.00 17.86 96 LYS A O 1
ATOM 652 N N . LEU A 1 97 ? -17.180 -8.866 8.931 1.00 18.83 97 LEU A N 1
ATOM 653 C CA . LEU A 1 97 ? -15.794 -8.720 9.330 1.00 16.88 97 LEU A CA 1
ATOM 654 C C . LEU A 1 97 ? -15.236 -9.969 9.950 1.00 18.04 97 LEU A C 1
ATOM 655 O O . LEU A 1 97 ? -14.026 -10.087 10.139 1.00 15.18 97 LEU A O 1
ATOM 660 N N . ALA A 1 98 ? -16.133 -10.883 10.294 1.00 16.03 98 ALA A N 1
ATOM 661 C CA . ALA A 1 98 ? -15.735 -12.100 10.956 1.00 16.70 98 ALA A CA 1
ATOM 662 C C . ALA A 1 98 ? -14.951 -11.763 12.218 1.00 18.75 98 ALA A C 1
ATOM 663 O O . ALA A 1 98 ? -13.898 -12.335 12.499 1.00 17.47 98 ALA A O 1
ATOM 665 N N . LEU A 1 99 ? -15.486 -10.792 12.968 1.00 15.21 99 LEU A N 1
ATOM 666 C CA . LEU A 1 99 ? -14.885 -10.340 14.213 1.00 13.31 99 LEU A CA 1
ATOM 667 C C . LEU A 1 99 ? -15.874 -10.432 15.341 1.00 10.92 99 LEU A C 1
ATOM 668 O O . LEU A 1 99 ? -17.082 -10.432 15.125 1.00 10.82 99 LEU A O 1
ATOM 673 N N . ASP A 1 100 ? -15.350 -10.482 16.553 1.00 11.80 100 ASP A N 1
ATOM 674 C CA . ASP A 1 100 ? -16.181 -10.518 17.734 1.00 13.24 100 ASP A CA 1
ATOM 675 C C . ASP A 1 100 ? -16.683 -9.130 18.091 1.00 17.66 100 ASP A C 1
ATOM 676 O O . ASP A 1 100 ? -17.767 -8.968 18.642 1.00 16.03 100 ASP A O 1
ATOM 681 N N . GLN A 1 101 ? -15.872 -8.122 17.756 1.00 13.96 101 GLN A N 1
ATOM 682 C CA . GLN A 1 101 ? -16.197 -6.734 18.055 1.00 12.62 101 GLN A CA 1
ATOM 683 C C . GLN A 1 101 ? -15.311 -5.770 17.271 1.00 13.65 101 GLN A C 1
ATOM 684 O O . GLN A 1 101 ? -14.227 -6.135 16.813 1.00 12.27 101 GLN A O 1
ATOM 690 N N . VAL A 1 102 ? -15.769 -4.519 17.142 1.00 12.13 102 VAL A N 1
ATOM 691 C CA . VAL A 1 102 ? -14.972 -3.477 16.514 1.00 9.09 102 VAL A CA 1
ATOM 692 C C . VAL A 1 102 ? -14.347 -2.673 17.629 1.00 11.36 102 VAL A C 1
ATOM 693 O O . VAL A 1 102 ? -14.718 -2.834 18.784 1.00 10.84 102 VAL A O 1
ATOM 697 N N . ASP A 1 103 ? -13.390 -1.821 17.298 1.00 9.97 103 ASP A N 1
ATOM 698 C CA . ASP A 1 103 ? -12.735 -1.019 18.307 1.00 7.02 103 ASP A CA 1
ATOM 699 C C . ASP A 1 103 ? -13.495 0.253 18.602 1.00 12.49 103 ASP A C 1
ATOM 700 O O . ASP A 1 103 ? -13.566 0.684 19.752 1.00 13.59 103 ASP A O 1
ATOM 705 N N . LEU A 1 104 ? -14.051 0.839 17.539 1.00 10.25 104 LEU A N 1
ATOM 706 C CA . LEU A 1 104 ? -14.797 2.085 17.636 1.00 10.69 104 LEU A CA 1
ATOM 707 C C . LEU A 1 104 ? -16.013 2.096 16.737 1.00 11.35 104 LEU A C 1
ATOM 708 O O . LEU A 1 104 ? -15.945 1.736 15.565 1.00 10.68 104 LEU A O 1
ATOM 713 N N . TYR A 1 105 ? -17.137 2.526 17.323 1.00 10.28 105 TYR A N 1
ATOM 714 C CA . TYR A 1 105 ? -18.417 2.627 16.640 1.00 11.40 105 TYR A CA 1
ATOM 715 C C . TYR A 1 105 ? -19.020 4.009 16.835 1.00 16.08 105 TYR A C 1
ATOM 716 O O . TYR A 1 105 ? -19.083 4.518 17.952 1.00 15.48 105 TYR A O 1
ATOM 725 N N . LEU A 1 106 ? -19.464 4.609 15.741 1.00 15.91 106 LEU A N 1
ATOM 726 C CA . LEU A 1 106 ? -20.047 5.939 15.789 1.00 16.83 106 LEU A CA 1
ATOM 727 C C . LEU A 1 106 ? -21.376 5.998 15.059 1.00 21.52 106 LEU A C 1
ATOM 728 O O . LEU A 1 106 ? -21.531 5.424 13.983 1.00 19.20 106 LEU A O 1
ATOM 733 N N . VAL A 1 107 ? -22.322 6.745 15.603 1.00 27.91 107 VAL A N 1
ATOM 734 C CA . VAL A 1 107 ? -23.564 6.928 14.894 1.00 32.56 107 VAL A CA 1
ATOM 735 C C . VAL A 1 107 ? -23.649 8.315 14.289 1.00 35.00 107 VAL A C 1
ATOM 736 O O . VAL A 1 107 ? -22.838 9.192 14.589 1.00 28.11 107 VAL A O 1
ATOM 740 N N . HIS A 1 108 ? -24.635 8.480 13.425 1.00 41.20 108 HIS A N 1
ATOM 741 C CA . HIS A 1 108 ? -24.867 9.691 12.667 1.00 43.84 108 HIS A CA 1
ATOM 742 C C . HIS A 1 108 ? -25.202 11.003 13.389 1.00 41.49 108 HIS A C 1
ATOM 743 O O . HIS A 1 108 ? -25.623 11.043 14.545 1.00 38.94 108 HIS A O 1
ATOM 745 N N . TRP A 1 109 ? -25.007 12.076 12.623 1.00 33.39 109 TRP A N 1
ATOM 746 C CA . TRP A 1 109 ? -25.272 13.433 13.030 1.00 29.44 109 TRP A CA 1
ATOM 747 C C . TRP A 1 109 ? -26.634 13.535 13.702 1.00 39.19 109 TRP A C 1
ATOM 748 O O . TRP A 1 109 ? -27.593 12.908 13.252 1.00 43.44 109 TRP A O 1
ATOM 750 N N . PRO A 1 110 ? -26.733 14.316 14.790 1.00 29.61 110 PRO A N 1
ATOM 751 C CA . PRO A 1 110 ? -28.018 14.469 15.446 1.00 27.89 110 PRO A CA 1
ATOM 752 C C . PRO A 1 110 ? -29.033 15.027 14.457 1.00 43.12 110 PRO A C 1
ATOM 753 O O . PRO A 1 110 ? -28.666 15.571 13.410 1.00 43.99 110 PRO A O 1
ATOM 757 N N . THR A 1 111 ? -30.310 14.867 14.769 1.00 43.84 111 THR A N 1
ATOM 758 C CA . THR A 1 111 ? -31.360 15.310 13.875 1.00 44.94 111 THR A CA 1
ATOM 759 C C . THR A 1 111 ? -31.758 16.756 14.033 1.00 55.21 111 THR A C 1
ATOM 760 O O . THR A 1 111 ? -31.768 17.306 15.141 1.00 58.92 111 THR A O 1
ATOM 764 N N . PRO A 1 112 ? -32.143 17.352 12.897 1.00 47.29 112 PRO A N 1
ATOM 765 C CA . PRO A 1 112 ? -32.640 18.701 12.894 1.00 45.02 112 PRO A CA 1
ATOM 766 C C . PRO A 1 112 ? -33.792 18.779 13.888 1.00 48.11 112 PRO A C 1
ATOM 767 O O . PRO A 1 112 ? -34.017 19.799 14.543 1.00 49.17 112 PRO A O 1
ATOM 771 N N . ALA A 1 113 ? -34.489 17.638 14.014 1.00 41.09 113 ALA A N 1
ATOM 772 C CA . ALA A 1 113 ? -35.590 17.484 14.941 1.00 38.53 113 ALA A CA 1
ATOM 773 C C . ALA A 1 113 ? -35.056 17.306 16.347 1.00 42.75 113 ALA A C 1
ATOM 774 O O . ALA A 1 113 ? -35.770 17.517 17.324 1.00 46.72 113 ALA A O 1
ATOM 776 N N . ALA A 1 114 ? -33.781 16.908 16.428 1.00 33.38 114 ALA A N 1
ATOM 777 C CA . ALA A 1 114 ? -33.090 16.709 17.700 1.00 33.29 114 ALA A CA 1
ATOM 778 C C . ALA A 1 114 ? -33.925 15.954 18.734 1.00 40.43 114 ALA A C 1
ATOM 779 O O . ALA A 1 114 ? -33.882 16.255 19.928 1.00 42.74 114 ALA A O 1
ATOM 781 N N . ASP A 1 115 ? -34.689 14.980 18.272 1.00 34.02 115 ASP A N 1
ATOM 782 C CA . ASP A 1 115 ? -35.563 14.235 19.150 1.00 34.49 115 ASP A CA 1
ATOM 783 C C . ASP A 1 115 ? -35.147 12.785 19.363 1.00 41.77 115 ASP A C 1
ATOM 784 O O . ASP A 1 115 ? -35.935 11.976 19.861 1.00 44.52 115 ASP A O 1
ATOM 789 N N . ASN A 1 116 ? -33.931 12.431 18.997 1.00 31.88 116 ASN A N 1
ATOM 790 C CA . ASN A 1 116 ? -33.566 11.051 19.162 1.00 27.91 116 ASN A CA 1
ATOM 791 C C . ASN A 1 116 ? -32.106 10.813 19.407 1.00 24.41 116 ASN A C 1
ATOM 792 O O . ASN A 1 116 ? -31.699 9.675 19.605 1.00 24.06 116 ASN A O 1
ATOM 797 N N . TYR A 1 117 ? -31.303 11.862 19.370 1.00 16.53 117 TYR A N 1
ATOM 798 C CA . TYR A 1 117 ? -29.890 11.661 19.590 1.00 12.68 117 TYR A CA 1
ATOM 799 C C . TYR A 1 117 ? -29.589 11.094 20.966 1.00 16.87 117 TYR A C 1
ATOM 800 O O . TYR A 1 117 ? -28.629 10.345 21.142 1.00 16.13 117 TYR A O 1
ATOM 809 N N . VAL A 1 118 ? -30.440 11.424 21.943 1.00 14.65 118 VAL A N 1
ATOM 810 C CA . VAL A 1 118 ? -30.272 10.894 23.287 1.00 13.97 118 VAL A CA 1
ATOM 811 C C . VAL A 1 118 ? -30.557 9.397 23.293 1.00 15.37 118 VAL A C 1
ATOM 812 O O . VAL A 1 118 ? -29.789 8.597 23.822 1.00 11.48 118 VAL A O 1
ATOM 816 N N . HIS A 1 119 ? -31.670 9.035 22.670 1.00 14.23 119 HIS A N 1
ATOM 817 C CA . HIS A 1 119 ? -32.054 7.654 22.558 1.00 15.17 119 HIS A CA 1
ATOM 818 C C . HIS A 1 119 ? -30.981 6.882 21.820 1.00 19.71 119 HIS A C 1
ATOM 819 O O . HIS A 1 119 ? -30.674 5.737 22.148 1.00 19.18 119 HIS A O 1
ATOM 826 N N . ALA A 1 120 ? -30.417 7.537 20.803 1.00 14.05 120 ALA A N 1
ATOM 827 C CA . ALA A 1 120 ? -29.365 6.950 20.007 1.00 12.17 120 ALA A CA 1
ATOM 828 C C . ALA A 1 120 ? -28.156 6.635 20.869 1.00 15.18 120 ALA A C 1
ATOM 829 O O . ALA A 1 120 ? -27.544 5.578 20.737 1.00 14.24 120 ALA A O 1
ATOM 831 N N . TRP A 1 121 ? -27.830 7.556 21.780 1.00 12.35 121 TRP A N 1
ATOM 832 C CA . TRP A 1 121 ? -26.713 7.370 22.693 1.00 12.42 121 TRP A CA 1
ATOM 833 C C . TRP A 1 121 ? -26.977 6.228 23.670 1.00 13.03 121 TRP A C 1
ATOM 834 O O . TRP A 1 121 ? -26.089 5.429 23.950 1.00 10.79 121 TRP A O 1
ATOM 845 N N . GLU A 1 122 ? -28.213 6.139 24.170 1.00 7.28 122 GLU A N 1
ATOM 846 C CA . GLU A 1 122 ? -28.583 5.049 25.074 1.00 8.24 122 GLU A CA 1
ATOM 847 C C . GLU A 1 122 ? -28.336 3.689 24.389 1.00 13.33 122 GLU A C 1
ATOM 848 O O . GLU A 1 122 ? -27.797 2.757 24.984 1.00 12.74 122 GLU A O 1
ATOM 854 N N . LYS A 1 123 ? -28.724 3.606 23.109 1.00 13.58 123 LYS A N 1
ATOM 855 C CA . LYS A 1 123 ? -28.537 2.405 22.294 1.00 12.47 123 LYS A CA 1
ATOM 856 C C . LYS A 1 123 ? -27.058 2.047 22.152 1.00 18.43 123 LYS A C 1
ATOM 857 O O . LYS A 1 123 ? -26.678 0.883 22.218 1.00 17.00 123 LYS A O 1
ATOM 863 N N . MET A 1 124 ? -26.224 3.075 21.942 1.00 14.25 124 MET A N 1
ATOM 864 C CA . MET A 1 124 ? -24.787 2.892 21.808 1.00 11.49 124 MET A CA 1
ATOM 865 C C . MET A 1 124 ? -24.189 2.333 23.084 1.00 14.15 124 MET A C 1
ATOM 866 O O . MET A 1 124 ? -23.283 1.499 23.049 1.00 14.30 124 MET A O 1
ATOM 871 N N . ILE A 1 125 ? -24.702 2.806 24.216 1.00 10.30 125 ILE A N 1
ATOM 872 C CA . ILE A 1 125 ? -24.234 2.355 25.514 1.00 11.90 125 ILE A CA 1
ATOM 873 C C . ILE A 1 125 ? -24.510 0.872 25.703 1.00 15.00 125 ILE A C 1
ATOM 874 O O . ILE A 1 125 ? -23.684 0.130 26.245 1.00 13.94 125 ILE A O 1
ATOM 879 N N . GLU A 1 126 ? -25.678 0.446 25.222 1.00 10.94 126 GLU A N 1
ATOM 880 C CA . GLU A 1 126 ? -26.061 -0.950 25.283 1.00 9.50 126 GLU A CA 1
ATOM 881 C C . GLU A 1 126 ? -25.191 -1.793 24.352 1.00 15.08 126 GLU A C 1
ATOM 882 O O . GLU A 1 126 ? -24.764 -2.882 24.718 1.00 13.79 126 GLU A O 1
ATOM 888 N N . LEU A 1 127 ? -24.891 -1.252 23.157 1.00 13.77 127 LEU A N 1
ATOM 889 C CA . LEU A 1 127 ? -24.020 -1.928 22.191 1.00 15.85 127 LEU A CA 1
ATOM 890 C C . LEU A 1 127 ? -22.683 -2.266 22.832 1.00 16.96 127 LEU A C 1
ATOM 891 O O . LEU A 1 127 ? -22.104 -3.332 22.618 1.00 14.91 127 LEU A O 1
ATOM 896 N N . ARG A 1 128 ? -22.166 -1.294 23.570 1.00 10.27 128 ARG A N 1
ATOM 897 C CA . ARG A 1 128 ? -20.895 -1.438 24.220 1.00 9.88 128 ARG A CA 1
ATOM 898 C C . ARG A 1 128 ? -20.956 -2.480 25.303 1.00 13.45 128 ARG A C 1
ATOM 899 O O . ARG A 1 128 ? -20.104 -3.364 25.373 1.00 11.84 128 ARG A O 1
ATOM 907 N N . ALA A 1 129 ? -21.986 -2.376 26.145 1.00 11.41 129 ALA A N 1
ATOM 908 C CA . ALA A 1 129 ? -22.191 -3.340 27.213 1.00 11.23 129 ALA A CA 1
ATOM 909 C C . ALA A 1 129 ? -22.294 -4.770 26.649 1.00 17.20 129 ALA A C 1
ATOM 910 O O . ALA A 1 129 ? -21.907 -5.742 27.299 1.00 16.22 129 ALA A O 1
ATOM 912 N N . ALA A 1 130 ? -22.813 -4.877 25.419 1.00 14.34 130 ALA A N 1
ATOM 913 C CA . ALA A 1 130 ? -22.985 -6.160 24.744 1.00 14.13 130 ALA A CA 1
ATOM 914 C C . ALA A 1 130 ? -21.711 -6.641 24.070 1.00 19.31 130 ALA A C 1
ATOM 915 O O . ALA A 1 130 ? -21.682 -7.702 23.434 1.00 18.20 130 ALA A O 1
ATOM 917 N N . GLY A 1 131 ? -20.655 -5.832 24.224 1.00 15.68 131 GLY A N 1
ATOM 918 C CA . GLY A 1 131 ? -19.320 -6.117 23.711 1.00 13.25 131 GLY A CA 1
ATOM 919 C C . GLY A 1 131 ? -19.176 -6.066 22.205 1.00 11.36 131 GLY A C 1
ATOM 920 O O . GLY A 1 131 ? -18.184 -6.537 21.663 1.00 13.92 131 GLY A O 1
ATOM 921 N N . LEU A 1 132 ? -20.149 -5.483 21.529 1.00 8.70 132 LEU A N 1
ATOM 922 C CA . LE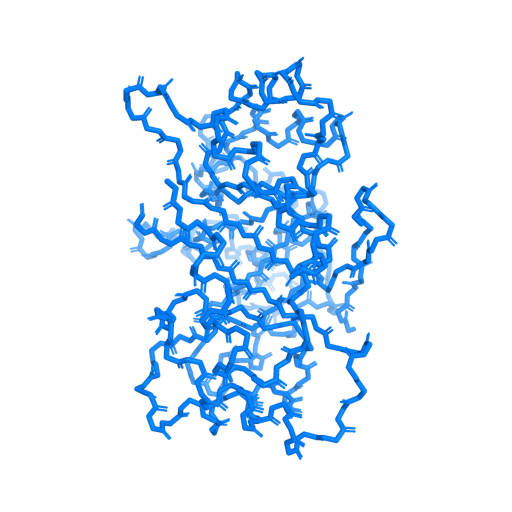U A 1 132 ? -20.090 -5.391 20.085 1.00 9.01 132 LEU A CA 1
ATOM 923 C C . LEU A 1 132 ? -19.014 -4.417 19.613 1.00 13.67 132 LEU A C 1
ATOM 924 O O . LEU A 1 132 ? -18.515 -4.511 18.491 1.00 10.99 132 LEU A O 1
ATOM 929 N N . THR A 1 133 ? -18.685 -3.473 20.493 1.00 10.08 133 THR A N 1
ATOM 930 C CA . THR A 1 133 ? -17.658 -2.471 20.256 1.00 7.78 133 THR A CA 1
ATOM 931 C C . THR A 1 133 ? -16.944 -2.176 21.553 1.00 11.04 133 THR A C 1
ATOM 932 O O . THR A 1 133 ? -17.557 -2.182 22.617 1.00 9.69 133 THR A O 1
ATOM 936 N N . ARG A 1 134 ? -15.645 -1.907 21.467 1.00 9.30 134 ARG A N 1
ATOM 937 C CA . ARG A 1 134 ? -14.868 -1.595 22.643 1.00 7.97 134 ARG A CA 1
ATOM 938 C C . ARG A 1 134 ? -15.142 -0.177 23.103 1.00 10.21 134 ARG A C 1
ATOM 939 O O . ARG A 1 134 ? -15.253 0.089 24.294 1.00 9.70 134 ARG A O 1
ATOM 947 N N . SER A 1 135 ? -15.240 0.729 22.125 1.00 9.47 135 SER A N 1
ATOM 948 C CA . SER A 1 135 ? -15.481 2.150 22.372 1.00 9.07 135 SER A CA 1
ATOM 949 C C . SER A 1 135 ? -16.658 2.696 21.565 1.00 10.21 135 SER A C 1
ATOM 950 O O . SER A 1 135 ? -16.922 2.262 20.441 1.00 7.67 135 SER A O 1
ATOM 953 N N . ILE A 1 136 ? -17.338 3.701 22.137 1.00 10.00 136 ILE A N 1
ATOM 954 C CA . ILE A 1 136 ? -18.451 4.367 21.468 1.00 9.38 136 ILE A CA 1
ATOM 955 C C . ILE A 1 136 ? -18.194 5.859 21.328 1.00 13.14 136 ILE A C 1
ATOM 956 O O . ILE A 1 136 ? -17.666 6.507 22.232 1.00 10.71 136 ILE A O 1
ATOM 961 N N . GLY A 1 137 ? -18.590 6.397 20.187 1.00 14.65 137 GLY A N 1
ATOM 962 C CA . GLY A 1 137 ? -18.415 7.804 19.919 1.00 15.62 137 GLY A CA 1
ATOM 963 C C . GLY A 1 137 ? -19.594 8.369 19.162 1.00 17.06 137 GLY A C 1
ATOM 964 O O . GLY A 1 137 ? -20.561 7.665 18.864 1.00 12.84 137 GLY A O 1
ATOM 965 N N . VAL A 1 138 ? -19.488 9.658 18.848 1.00 13.24 138 VAL A N 1
ATOM 966 C CA . VAL A 1 138 ? -20.518 10.376 18.129 1.00 9.39 138 VAL A CA 1
ATOM 967 C C . VAL A 1 138 ? -19.928 11.147 16.982 1.00 11.13 138 VAL A C 1
ATOM 968 O O . VAL A 1 138 ? -18.709 11.211 16.800 1.00 10.98 138 VAL A O 1
ATOM 972 N N . SER A 1 139 ? -20.817 11.755 16.220 1.00 8.33 139 SER A N 1
ATOM 973 C CA . SER A 1 139 ? -20.424 12.558 15.105 1.00 9.05 139 SER A CA 1
ATOM 974 C C . SER A 1 139 ? -21.298 13.794 14.987 1.00 14.04 139 SER A C 1
ATOM 975 O O . SER A 1 139 ? -22.515 13.738 15.174 1.00 11.64 139 SER A O 1
ATOM 978 N N . ASN A 1 140 ? -20.657 14.918 14.702 1.00 13.47 140 ASN A N 1
ATOM 979 C CA . ASN A 1 140 ? -21.356 16.176 14.544 1.00 13.32 140 ASN A CA 1
ATOM 980 C C . ASN A 1 140 ? -22.153 16.596 15.761 1.00 14.92 140 ASN A C 1
ATOM 981 O O . ASN A 1 140 ? -23.191 17.247 15.652 1.00 16.28 140 ASN A O 1
ATOM 986 N N . HIS A 1 141 ? -21.666 16.234 16.924 1.00 8.75 141 HIS A N 1
ATOM 987 C CA . HIS A 1 141 ? -22.333 16.629 18.134 1.00 7.66 141 HIS A CA 1
ATOM 988 C C . HIS A 1 141 ? -21.782 17.960 18.609 1.00 12.27 141 HIS A C 1
ATOM 989 O O . HIS A 1 141 ? -20.574 18.101 18.766 1.00 9.50 141 HIS A O 1
ATOM 996 N N . LEU A 1 142 ? -22.665 18.941 18.806 1.00 11.86 142 LEU A N 1
ATOM 997 C CA . LEU A 1 142 ? -22.229 20.238 19.296 1.00 12.63 142 LEU A CA 1
ATOM 998 C C . LEU A 1 142 ? -22.130 20.181 20.796 1.00 14.04 142 LEU A C 1
ATOM 999 O O . LEU A 1 142 ? -22.525 19.192 21.403 1.00 14.49 142 LEU A O 1
ATOM 1004 N N . VAL A 1 143 ? -21.622 21.258 21.402 1.00 10.74 143 VAL A N 1
ATOM 1005 C CA . VAL A 1 143 ? -21.496 21.320 22.855 1.00 10.18 143 VAL A CA 1
ATOM 1006 C C . VAL A 1 143 ? -22.792 20.932 23.580 1.00 16.96 143 VAL A C 1
ATOM 1007 O O . VAL A 1 143 ? -22.773 20.153 24.535 1.00 16.59 143 VAL A O 1
ATOM 1011 N N . PRO A 1 144 ? -23.924 21.487 23.132 1.00 16.42 144 PRO A N 1
ATOM 1012 C CA . PRO A 1 144 ? -25.197 21.192 23.753 1.00 14.67 144 PRO A CA 1
ATOM 1013 C C . PRO A 1 144 ? -25.579 19.718 23.632 1.00 14.47 144 PRO A C 1
ATOM 1014 O O . PRO A 1 144 ? -26.052 19.122 24.597 1.00 12.64 144 PRO A O 1
ATOM 1018 N N . HIS A 1 145 ? -25.369 19.125 22.436 1.00 10.92 145 HIS A N 1
ATOM 1019 C CA . HIS A 1 145 ? -25.667 17.697 22.239 1.00 8.07 145 HIS A CA 1
ATOM 1020 C C . HIS A 1 145 ? -24.886 16.877 23.246 1.00 14.27 145 HIS A C 1
ATOM 1021 O O . HIS A 1 145 ? -25.422 16.007 23.926 1.00 14.92 145 HIS A O 1
ATOM 1028 N N . LEU A 1 146 ? -23.593 17.186 23.319 1.00 11.52 146 LEU A N 1
ATOM 1029 C CA . LEU A 1 146 ? -22.656 16.531 24.220 1.00 11.79 146 LEU A CA 1
ATOM 1030 C C . LEU A 1 146 ? -23.061 16.634 25.692 1.00 17.12 146 LEU A C 1
ATOM 1031 O O . LEU A 1 146 ? -23.091 15.636 26.419 1.00 14.05 146 LEU A O 1
ATOM 1036 N N . GLU A 1 147 ? -23.381 17.858 26.123 1.00 13.13 147 GLU A N 1
ATOM 1037 C CA . GLU A 1 147 ? -23.813 18.093 27.481 1.00 10.95 147 GLU A CA 1
ATOM 1038 C C . GLU A 1 147 ? -25.075 17.291 27.768 1.00 12.68 147 GLU A C 1
ATOM 1039 O O . GLU A 1 147 ? -25.231 16.685 28.826 1.00 13.30 147 GLU A O 1
ATOM 1045 N N . ARG A 1 148 ? -25.976 17.294 26.808 1.00 8.36 148 ARG A N 1
ATOM 1046 C CA . ARG A 1 148 ? -27.236 16.591 26.945 1.00 9.81 148 ARG A CA 1
ATOM 1047 C C . ARG A 1 148 ? -27.078 15.062 27.129 1.00 14.80 148 ARG A C 1
ATOM 1048 O O . ARG A 1 148 ? -27.638 14.477 28.059 1.00 13.78 148 ARG A O 1
ATOM 1056 N N . ILE A 1 149 ? -26.306 14.416 26.255 1.00 12.26 149 ILE A N 1
ATOM 1057 C CA . ILE A 1 149 ? -26.111 12.965 26.362 1.00 12.26 149 ILE A CA 1
ATOM 1058 C C . ILE A 1 149 ? -25.381 12.557 27.631 1.00 17.47 149 ILE A C 1
ATOM 1059 O O . ILE A 1 149 ? -25.659 11.511 28.221 1.00 15.87 149 ILE A O 1
ATOM 1064 N N . VAL A 1 150 ? -24.433 13.385 28.044 1.00 15.32 150 VAL A N 1
ATOM 1065 C CA . VAL A 1 150 ? -23.696 13.100 29.249 1.00 14.71 150 VAL A CA 1
ATOM 1066 C C . VAL A 1 150 ? -24.603 13.194 30.456 1.00 17.02 150 VAL A C 1
ATOM 1067 O O . VAL A 1 150 ? -24.632 12.303 31.294 1.00 14.62 150 VAL A O 1
ATOM 1071 N N . ALA A 1 151 ? -25.370 14.276 30.525 1.00 15.12 151 ALA A N 1
ATOM 1072 C CA . ALA A 1 151 ? -26.294 14.479 31.627 1.00 14.88 151 ALA A CA 1
ATOM 1073 C C . ALA A 1 151 ? -27.390 13.426 31.650 1.00 17.63 151 ALA A C 1
ATOM 1074 O O . ALA A 1 151 ? -27.903 13.050 32.704 1.00 17.78 151 ALA A O 1
ATOM 1076 N N . ALA A 1 152 ? -27.766 12.975 30.470 1.00 11.39 152 ALA A N 1
ATOM 1077 C CA . ALA A 1 152 ? -28.823 12.005 30.347 1.00 10.41 152 ALA A CA 1
ATOM 1078 C C . ALA A 1 152 ? -28.390 10.569 30.644 1.00 21.66 152 ALA A C 1
ATOM 1079 O O . ALA A 1 152 ? -29.147 9.800 31.241 1.00 22.11 152 ALA A O 1
ATOM 1081 N N . THR A 1 153 ? -27.180 10.196 30.210 1.00 18.40 153 THR A N 1
ATOM 1082 C CA . THR A 1 153 ? -26.709 8.822 30.360 1.00 16.43 153 THR A CA 1
ATOM 1083 C C . THR A 1 15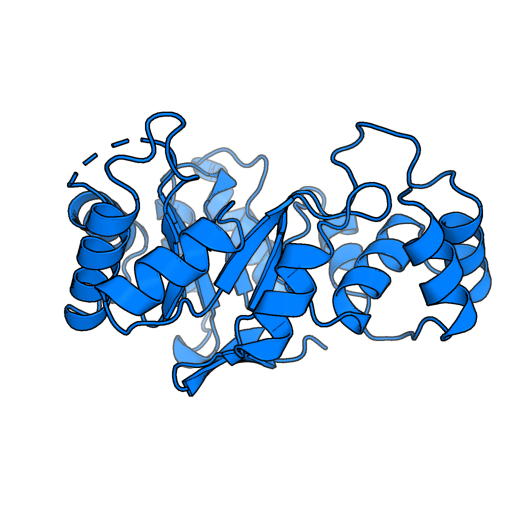3 ? -25.587 8.617 31.332 1.00 18.48 153 THR A C 1
ATOM 1084 O O . THR A 1 153 ? -25.415 7.528 31.882 1.00 16.44 153 THR A O 1
ATOM 1088 N N . GLY A 1 154 ? -24.794 9.646 31.509 1.00 13.09 154 GLY A N 1
ATOM 1089 C CA . GLY A 1 154 ? -23.672 9.560 32.393 1.00 11.93 154 GLY A CA 1
ATOM 1090 C C . GLY A 1 154 ? -22.477 8.976 31.674 1.00 14.20 154 GLY A C 1
ATOM 1091 O O . GLY A 1 154 ? -21.429 8.748 32.267 1.00 15.37 154 GLY A O 1
ATOM 1092 N N . VAL A 1 155 ? -22.643 8.745 30.380 1.00 13.53 155 VAL A N 1
ATOM 1093 C CA . VAL A 1 155 ? -21.572 8.196 29.585 1.00 13.18 155 VAL A CA 1
ATOM 1094 C C . VAL A 1 155 ? -21.019 9.195 28.594 1.00 16.74 155 VAL A C 1
ATOM 1095 O O . VAL A 1 155 ? -21.721 9.683 27.714 1.00 16.43 155 VAL A O 1
ATOM 1099 N N . VAL A 1 156 ? -19.743 9.476 28.742 1.00 13.15 156 VAL A N 1
ATOM 1100 C CA . VAL A 1 156 ? -19.062 10.403 27.875 1.00 11.78 156 VAL A CA 1
ATOM 1101 C C . VAL A 1 156 ? -18.496 9.705 26.654 1.00 17.30 156 VAL A C 1
ATOM 1102 O O . VAL A 1 156 ? -17.806 8.693 26.770 1.00 16.75 156 VAL A O 1
ATOM 1106 N N . PRO A 1 157 ? -18.764 10.261 25.479 1.00 12.69 157 PRO A N 1
ATOM 1107 C CA . PRO A 1 157 ? -18.258 9.667 24.266 1.00 11.43 157 PRO A CA 1
ATOM 1108 C C . PRO A 1 157 ? -16.748 9.630 24.256 1.00 17.01 157 PRO A C 1
ATOM 1109 O O . PRO A 1 157 ? -16.086 10.520 24.793 1.00 14.47 157 PRO A O 1
ATOM 1113 N N . ALA A 1 158 ? -16.203 8.578 23.655 1.00 11.77 158 ALA A N 1
ATOM 1114 C CA . ALA A 1 158 ? -14.769 8.440 23.558 1.00 7.95 158 ALA A CA 1
ATOM 1115 C C . ALA A 1 158 ? -14.238 9.367 22.471 1.00 11.34 158 ALA A C 1
ATOM 1116 O O . ALA A 1 158 ? -13.158 9.952 22.591 1.00 8.52 158 ALA A O 1
ATOM 1118 N N . VAL A 1 159 ? -15.048 9.491 21.416 1.00 9.11 159 VAL A N 1
ATOM 1119 C CA . VAL A 1 159 ? -14.720 10.277 20.248 1.00 9.48 159 VAL A CA 1
ATOM 1120 C C . VAL A 1 159 ? -15.893 11.082 19.730 1.00 13.81 159 VAL A C 1
ATOM 1121 O O . VAL A 1 159 ? -17.044 10.657 19.802 1.00 13.73 159 VAL A O 1
ATOM 1125 N N . ASN A 1 160 ? -15.564 12.226 19.142 1.00 10.50 160 ASN A N 1
ATOM 1126 C CA . ASN A 1 160 ? -16.528 13.082 18.486 1.00 10.30 160 ASN A CA 1
ATOM 1127 C C . ASN A 1 160 ? -15.979 13.439 17.127 1.00 11.52 160 ASN A C 1
ATOM 1128 O O . ASN A 1 160 ? -14.955 14.110 17.009 1.00 10.60 160 ASN A O 1
ATOM 1133 N N . GLN A 1 161 ? -16.622 12.918 16.101 1.00 9.46 161 GLN A N 1
ATOM 1134 C CA . GLN A 1 161 ? -16.188 13.160 14.750 1.00 10.69 161 GLN A CA 1
ATOM 1135 C C . GLN A 1 161 ? -16.880 14.386 14.160 1.00 16.94 161 GLN A C 1
ATOM 1136 O O . GLN A 1 161 ? -18.110 14.443 14.092 1.00 16.82 161 GLN A O 1
ATOM 1142 N N . ILE A 1 162 ? -16.081 15.383 13.758 1.00 13.33 162 ILE A N 1
ATOM 1143 C CA . ILE A 1 162 ? -16.623 16.618 13.205 1.00 12.13 162 ILE A CA 1
ATOM 1144 C C . ILE A 1 162 ? -15.822 17.121 12.044 1.00 12.75 162 ILE A C 1
ATOM 1145 O O . ILE A 1 162 ? -14.633 16.844 11.927 1.00 14.71 162 ILE A O 1
ATOM 1150 N N . GLU A 1 163 ? -16.472 17.893 11.196 1.00 8.57 163 GLU A N 1
ATOM 1151 C CA . GLU A 1 163 ? -15.778 18.481 10.082 1.00 9.49 163 GLU A CA 1
ATOM 1152 C C . GLU A 1 163 ? -14.717 19.412 10.634 1.00 13.93 163 GLU A C 1
ATOM 1153 O O . GLU A 1 163 ? -15.010 20.273 11.463 1.00 11.39 163 GLU A O 1
ATOM 1159 N N . LEU A 1 164 ? -13.477 19.218 10.205 1.00 12.21 164 LEU A N 1
ATOM 1160 C CA . LEU A 1 164 ? -12.397 20.037 10.707 1.00 12.31 164 LEU A CA 1
ATOM 1161 C C . LEU A 1 164 ? -11.265 20.185 9.719 1.00 16.81 164 LEU A C 1
ATOM 1162 O O . LEU A 1 164 ? -10.723 19.209 9.205 1.00 15.79 164 LEU A O 1
ATOM 1167 N N . HIS A 1 165 ? -10.909 21.435 9.489 1.00 13.12 165 HIS A N 1
ATOM 1168 C CA . HIS A 1 165 ? -9.810 21.828 8.632 1.00 12.60 165 HIS A CA 1
ATOM 1169 C C . HIS A 1 165 ? -9.477 23.288 8.924 1.00 15.70 165 HIS A C 1
ATOM 1170 O O . HIS A 1 165 ? -10.206 23.952 9.659 1.00 13.15 165 HIS A O 1
ATOM 1177 N N . PRO A 1 166 ? -8.362 23.773 8.416 1.00 14.80 166 PRO A N 1
ATOM 1178 C CA . PRO A 1 166 ? -7.924 25.126 8.727 1.00 14.83 166 PRO A CA 1
ATOM 1179 C C . PRO A 1 166 ? -8.976 26.240 8.612 1.00 16.61 166 PRO A C 1
ATOM 1180 O O . PRO A 1 166 ? -9.088 27.095 9.489 1.00 16.02 166 PRO A O 1
ATOM 1184 N N . ALA A 1 167 ? -9.755 26.206 7.550 1.00 16.39 167 ALA A N 1
ATOM 1185 C CA . ALA A 1 167 ? -10.778 27.205 7.340 1.00 16.62 167 ALA A CA 1
ATOM 1186 C C . ALA A 1 167 ? -11.974 27.032 8.254 1.00 20.80 167 ALA A C 1
ATOM 1187 O O . ALA A 1 167 ? -12.776 27.948 8.418 1.00 18.48 167 ALA A O 1
ATOM 1189 N N . TYR A 1 168 ? -12.105 25.842 8.832 1.00 18.38 168 TYR A N 1
ATOM 1190 C CA . TYR A 1 168 ? -13.235 25.504 9.694 1.00 17.15 168 TYR A CA 1
ATOM 1191 C C . TYR A 1 168 ? -12.761 24.607 10.829 1.00 20.77 168 TYR A C 1
ATOM 1192 O O . TYR A 1 168 ? -12.560 23.410 10.644 1.00 21.21 168 TYR A O 1
ATOM 1201 N N . GLN A 1 169 ? -12.568 25.201 11.995 1.00 12.09 169 GLN A N 1
ATOM 1202 C CA . GLN A 1 169 ? -12.016 24.478 13.115 1.00 11.74 169 GLN A CA 1
ATOM 1203 C C . GLN A 1 169 ? -12.962 24.093 14.232 1.00 16.15 169 GLN A C 1
ATOM 1204 O O . GLN A 1 169 ? -12.576 23.297 15.089 1.00 15.68 169 GLN A O 1
ATOM 1210 N N . GLN A 1 170 ? -14.167 24.673 14.243 1.00 13.08 170 GLN A N 1
ATOM 1211 C CA . GLN A 1 170 ? -15.149 24.413 15.293 1.00 13.56 170 GLN A CA 1
ATOM 1212 C C . GLN A 1 170 ? -14.543 24.456 16.702 1.00 18.79 170 GLN A C 1
ATOM 1213 O O . GLN A 1 170 ? -14.702 23.535 17.504 1.00 16.57 170 GLN A O 1
ATOM 1219 N N . ARG A 1 171 ? -13.832 25.543 16.988 1.00 15.65 171 ARG A N 1
ATOM 1220 C CA . ARG A 1 171 ? -13.154 25.701 18.259 1.00 13.46 171 ARG A CA 1
ATOM 1221 C C . ARG A 1 171 ? -13.960 25.391 19.510 1.00 15.94 171 ARG A C 1
ATOM 1222 O O . ARG A 1 171 ? -13.419 24.804 20.443 1.00 14.66 171 ARG A O 1
ATOM 1230 N N . GLU A 1 172 ? -15.233 25.805 19.576 1.00 13.06 172 GLU A N 1
ATOM 1231 C CA . GLU A 1 172 ? -16.017 25.524 20.785 1.00 13.47 172 GLU A CA 1
ATOM 1232 C C . GLU A 1 172 ? -16.030 24.030 21.089 1.00 18.23 172 GLU A C 1
ATOM 1233 O O . GLU A 1 172 ? -15.859 23.596 22.227 1.00 16.62 172 GLU A O 1
ATOM 1239 N N . ILE A 1 173 ? -16.255 23.253 20.045 1.00 14.90 173 ILE A N 1
ATOM 1240 C CA . ILE A 1 173 ? -16.307 21.820 20.167 1.00 12.95 173 ILE A CA 1
ATOM 1241 C C . ILE A 1 173 ? -14.977 21.232 20.629 1.00 16.82 173 ILE A C 1
ATOM 1242 O O . ILE A 1 173 ? -14.923 20.478 21.599 1.00 17.42 173 ILE A O 1
ATOM 1247 N N . THR A 1 174 ? -13.897 21.586 19.944 1.00 12.01 174 THR A N 1
ATOM 1248 C CA . THR A 1 174 ? -12.599 21.050 20.305 1.00 11.17 174 THR A CA 1
ATOM 1249 C C . THR A 1 174 ? -12.159 21.419 21.710 1.00 16.84 174 THR A C 1
ATOM 1250 O O . THR A 1 174 ? -11.581 20.605 22.427 1.00 14.98 174 THR A O 1
ATOM 1254 N N . ASP A 1 175 ? -12.458 22.644 22.118 1.00 15.72 175 ASP A N 1
ATOM 1255 C CA . ASP A 1 175 ? -12.099 23.067 23.455 1.00 13.37 175 ASP A CA 1
ATOM 1256 C C . ASP A 1 175 ? -12.842 22.255 24.496 1.00 16.06 175 ASP A C 1
ATOM 1257 O O . ASP A 1 175 ? -12.263 21.787 25.475 1.00 16.03 175 ASP A O 1
ATOM 1262 N N . TRP A 1 176 ? -14.147 22.113 24.281 1.00 14.71 176 TRP A N 1
ATOM 1263 C CA . TRP A 1 176 ? -14.991 21.362 25.184 1.00 13.28 176 TRP A CA 1
ATOM 1264 C C . TRP A 1 176 ? -14.483 19.947 25.296 1.00 17.13 176 TRP A C 1
ATOM 1265 O O . TRP A 1 176 ? -14.348 19.403 26.386 1.00 16.35 176 TRP A O 1
ATOM 1276 N N . ALA A 1 177 ? -14.212 19.360 24.134 1.00 14.36 177 ALA A N 1
ATOM 1277 C CA . ALA A 1 177 ? -13.730 17.998 24.056 1.00 12.47 177 ALA A CA 1
ATOM 1278 C C . ALA A 1 177 ? -12.480 17.806 24.875 1.00 17.41 177 ALA A C 1
ATOM 1279 O O . ALA A 1 177 ? -12.394 16.884 25.684 1.00 16.03 177 ALA A O 1
ATOM 1281 N N . ALA A 1 178 ? -11.510 18.701 24.669 1.00 14.32 178 ALA A N 1
ATOM 1282 C CA . ALA A 1 178 ? -10.263 18.639 25.404 1.00 13.70 178 ALA A CA 1
ATOM 1283 C C . ALA A 1 178 ? -10.500 18.733 26.902 1.00 17.50 178 ALA A C 1
ATOM 1284 O O . ALA A 1 178 ? -9.849 18.061 27.698 1.00 17.38 178 ALA A O 1
ATOM 1286 N N . ALA A 1 179 ? -11.457 19.557 27.285 1.00 13.12 179 ALA A N 1
ATOM 1287 C CA . ALA A 1 179 ? -11.758 19.724 28.688 1.00 12.01 179 ALA A CA 1
ATOM 1288 C C . ALA A 1 179 ? -12.448 18.514 29.326 1.00 15.99 179 ALA A C 1
ATOM 1289 O O . ALA A 1 179 ? -12.439 18.360 30.550 1.00 15.44 179 ALA A O 1
ATOM 1291 N N . HIS A 1 180 ? -13.061 17.663 28.506 1.00 12.28 180 HIS A N 1
ATOM 1292 C CA . HIS A 1 180 ? -13.765 16.508 29.034 1.00 11.03 180 HIS A CA 1
ATOM 1293 C C . HIS A 1 180 ? -13.158 15.160 28.635 1.00 20.46 180 HIS A C 1
ATOM 1294 O O . HIS A 1 180 ? -13.777 14.111 28.817 1.00 22.27 180 HIS A O 1
ATOM 1301 N N . ASP A 1 181 ? -11.940 15.199 28.106 1.00 17.04 181 ASP A N 1
ATOM 1302 C CA . ASP A 1 181 ? -11.229 13.995 27.694 1.00 18.45 181 ASP A CA 1
ATOM 1303 C C . ASP A 1 181 ? -11.848 13.276 26.518 1.00 20.40 181 ASP A C 1
ATOM 1304 O O . ASP A 1 181 ? -11.729 12.060 26.393 1.00 19.37 181 ASP A O 1
ATOM 1309 N N . VAL A 1 182 ? -12.508 14.027 25.652 1.00 15.34 182 VAL A N 1
ATOM 1310 C CA . VAL A 1 182 ? -13.084 13.452 24.457 1.00 13.39 182 VAL A CA 1
ATOM 1311 C C . VAL A 1 182 ? -12.160 13.715 23.298 1.00 16.86 182 VAL A C 1
ATOM 1312 O O . VAL A 1 182 ? -11.718 14.844 23.099 1.00 16.58 182 VAL A O 1
ATOM 1316 N N . LYS A 1 183 ? -11.832 12.673 22.552 1.00 11.88 183 LYS A N 1
ATOM 1317 C CA . LYS A 1 183 ? -10.951 12.855 21.430 1.00 10.88 183 LYS A CA 1
ATOM 1318 C C . LYS A 1 183 ? -11.716 13.340 20.234 1.00 14.59 183 LYS A C 1
ATOM 1319 O O . LYS A 1 183 ? -12.880 13.001 20.053 1.00 14.80 183 LYS A O 1
ATOM 1325 N N . ILE A 1 184 ? -11.058 14.144 19.414 1.00 11.85 184 ILE A N 1
ATOM 1326 C CA . ILE A 1 184 ? -11.685 14.686 18.228 1.00 8.00 184 ILE A CA 1
ATOM 1327 C C . ILE A 1 184 ? -11.175 14.035 16.958 1.00 11.47 184 ILE A C 1
ATOM 1328 O O . ILE A 1 184 ? -9.972 13.971 16.716 1.00 15.60 184 ILE A O 1
ATOM 1333 N N . GLU A 1 185 ? -12.084 13.586 16.112 1.00 7.50 185 GLU A N 1
ATOM 1334 C CA . GLU A 1 185 ? -11.660 13.055 14.849 1.00 6.91 185 GLU A CA 1
ATOM 1335 C C . GLU A 1 185 ? -12.013 14.040 13.755 1.00 13.96 185 GLU A C 1
ATOM 1336 O O . GLU A 1 185 ? -13.181 14.406 13.595 1.00 16.49 185 GLU A O 1
ATOM 1342 N N . SER A 1 186 ? -10.996 14.484 13.012 1.00 10.33 186 SER A N 1
ATOM 1343 C CA . SER A 1 186 ? -11.191 15.458 11.957 1.00 10.54 186 SER A CA 1
ATOM 1344 C C . SER A 1 186 ? -11.769 14.878 10.710 1.00 17.32 186 SER A C 1
ATOM 1345 O O . SER A 1 186 ? -11.089 14.194 9.949 1.00 17.88 186 SER A O 1
ATOM 1348 N N . TRP A 1 187 ? -13.018 15.202 10.481 1.00 14.24 187 TRP A N 1
ATOM 1349 C CA . TRP A 1 187 ? -13.682 14.771 9.293 1.00 15.44 187 TRP A CA 1
ATOM 1350 C C . TRP A 1 187 ? -13.421 15.781 8.167 1.00 18.83 187 TRP A C 1
ATOM 1351 O O . TRP A 1 187 ? -13.601 16.984 8.347 1.00 18.76 187 TRP A O 1
ATOM 1362 N N . GLY A 1 188 ? -12.964 15.287 7.016 1.00 14.30 188 GLY A N 1
ATOM 1363 C CA . GLY A 1 188 ? -12.645 16.143 5.879 1.00 14.71 188 GLY A CA 1
ATOM 1364 C C . GLY A 1 188 ? -11.466 17.053 6.196 1.00 18.93 188 GLY A C 1
ATOM 1365 O O . GLY A 1 188 ? -11.481 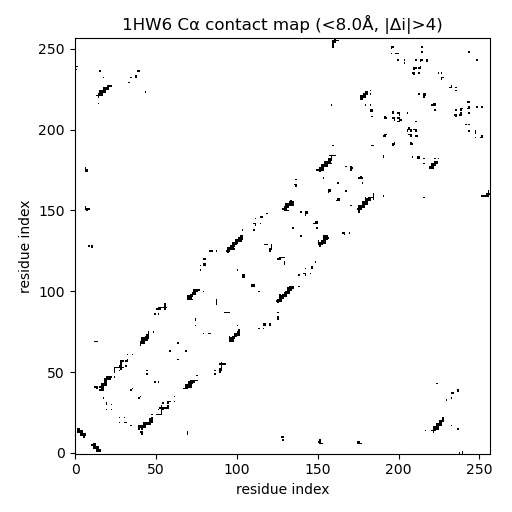18.247 5.905 1.00 19.04 188 GLY A O 1
ATOM 1366 N N . PRO A 1 189 ? -10.451 16.449 6.800 1.00 14.00 189 PRO A N 1
ATOM 1367 C CA . PRO A 1 189 ? -9.235 17.104 7.245 1.00 11.34 189 PRO A CA 1
ATOM 1368 C C . PRO A 1 189 ? -8.619 18.094 6.262 1.00 15.29 189 PRO A C 1
ATOM 1369 O O . PRO A 1 189 ? -7.988 19.070 6.674 1.00 13.42 189 PRO A O 1
ATOM 1373 N N . LEU A 1 190 ? -8.750 17.821 4.965 1.00 13.43 190 LEU A N 1
ATOM 1374 C CA . LEU A 1 190 ? -8.163 18.692 3.956 1.00 12.52 190 LEU A CA 1
ATOM 1375 C C . LEU A 1 190 ? -9.163 19.538 3.186 1.00 19.48 190 LEU A C 1
ATOM 1376 O O . LEU A 1 190 ? -8.916 19.917 2.042 1.00 21.60 190 LEU A O 1
ATOM 1381 N N . GLY A 1 191 ? -10.290 19.847 3.816 1.00 17.75 191 GLY A N 1
ATOM 1382 C CA . GLY A 1 191 ? -11.303 20.682 3.191 1.00 17.86 191 GLY A CA 1
ATOM 1383 C C . GLY A 1 191 ? -12.121 20.001 2.093 1.00 22.85 191 GLY A C 1
ATOM 1384 O O . GLY A 1 191 ? -13.084 20.577 1.591 1.00 24.08 191 GLY A O 1
ATOM 1385 N N . GLN A 1 192 ? -11.746 18.789 1.703 1.00 17.83 192 GLN A N 1
ATOM 1386 C CA . GLN A 1 192 ? -12.504 18.091 0.679 1.00 17.69 192 GLN A CA 1
ATOM 1387 C C . GLN A 1 192 ? -12.442 18.774 -0.675 1.00 25.73 192 GLN A C 1
ATOM 1388 O O . GLN A 1 192 ? -13.366 18.653 -1.478 1.00 25.98 192 GLN A O 1
ATOM 1394 N N . GLY A 1 193 ? -11.365 19.504 -0.925 1.00 22.84 193 GLY A N 1
ATOM 1395 C CA . GLY A 1 193 ? -11.202 20.197 -2.191 1.00 21.61 193 GLY A CA 1
ATOM 1396 C C . GLY A 1 193 ? -12.242 21.288 -2.413 1.00 24.04 193 GLY A C 1
ATOM 1397 O O . GLY A 1 193 ? -12.506 21.691 -3.541 1.00 25.74 193 GLY A O 1
ATOM 1398 N N . LYS A 1 194 ? -12.821 21.780 -1.341 1.00 21.18 194 LYS A N 1
ATOM 1399 C CA . LYS A 1 194 ? -13.822 22.813 -1.470 1.00 24.40 194 LYS A CA 1
ATOM 1400 C C . LYS A 1 194 ? -13.235 24.212 -1.591 1.00 31.27 194 LYS A C 1
ATOM 1401 O O . LYS A 1 194 ? -13.915 25.142 -2.016 1.00 33.37 194 LYS A O 1
ATOM 1407 N N . TYR A 1 195 ? -11.966 24.349 -1.201 1.00 26.15 195 TYR A N 1
ATOM 1408 C CA . TYR A 1 195 ? -11.246 25.615 -1.263 1.00 22.56 195 TYR A CA 1
ATOM 1409 C C . TYR A 1 195 ? -9.766 25.382 -1.461 1.00 24.78 195 TYR A C 1
ATOM 1410 O O . TYR A 1 195 ? -9.276 24.271 -1.280 1.00 24.01 195 TYR A O 1
ATOM 1419 N N . ASP A 1 196 ? -9.062 26.443 -1.848 1.00 21.44 196 ASP A N 1
ATOM 1420 C CA . ASP A 1 196 ? -7.638 26.371 -2.087 1.00 21.97 196 ASP A CA 1
ATOM 1421 C C . ASP A 1 196 ? -6.864 26.255 -0.796 1.00 23.24 196 ASP A C 1
ATOM 1422 O O . ASP A 1 196 ? -6.329 27.234 -0.292 1.00 24.92 196 ASP A O 1
ATOM 1427 N N . LEU A 1 197 ? -6.812 25.049 -0.258 1.00 18.72 197 LEU A N 1
ATOM 1428 C CA . LEU A 1 197 ? -6.104 24.812 0.985 1.00 17.50 197 LEU A CA 1
ATOM 1429 C C . LEU A 1 197 ? -4.600 24.685 0.785 1.00 17.02 197 LEU A C 1
ATOM 1430 O O . LEU A 1 197 ? -3.813 25.238 1.547 1.00 15.75 197 LEU A O 1
ATOM 1435 N N . PHE A 1 198 ? -4.209 23.939 -0.244 1.00 12.01 198 PHE A N 1
ATOM 1436 C CA . PHE A 1 198 ? -2.808 23.693 -0.525 1.00 12.68 198 PHE A CA 1
ATOM 1437 C C . PHE A 1 198 ? -2.058 24.895 -1.017 1.00 16.54 198 PHE A C 1
ATOM 1438 O O . PHE A 1 198 ? -0.840 24.944 -0.928 1.00 18.11 198 PHE A O 1
ATOM 1446 N N . GLY A 1 199 ? -2.796 25.856 -1.546 1.00 15.50 199 GLY A N 1
ATOM 1447 C CA . GLY A 1 199 ? -2.217 27.069 -2.090 1.00 15.40 199 GLY A CA 1
ATOM 1448 C C . GLY A 1 199 ? -2.117 28.198 -1.079 1.00 17.89 199 GLY A C 1
ATOM 1449 O O . GLY A 1 199 ? -1.527 29.238 -1.369 1.00 18.98 199 GLY A O 1
ATOM 1450 N N . ALA A 1 200 ? -2.686 27.993 0.111 1.00 15.53 200 ALA A N 1
ATOM 1451 C CA . ALA A 1 200 ? -2.643 29.005 1.164 1.00 14.84 200 ALA A CA 1
ATOM 1452 C C . ALA A 1 200 ? -1.232 29.234 1.689 1.00 18.05 200 ALA A C 1
ATOM 1453 O O . ALA A 1 200 ? -0.475 28.295 1.931 1.00 16.99 200 ALA A O 1
ATOM 1455 N N . GLU A 1 201 ? -0.887 30.502 1.858 1.00 16.83 201 GLU A N 1
ATOM 1456 C CA . GLU A 1 201 ? 0.427 30.880 2.331 1.00 17.27 201 GLU A CA 1
ATOM 1457 C C . GLU A 1 201 ? 0.890 30.129 3.581 1.00 14.63 201 GLU A C 1
ATOM 1458 O O . GLU A 1 201 ? 2.023 29.655 3.618 1.00 13.55 201 GLU A O 1
ATOM 1464 N N . PRO A 1 202 ? 0.022 30.005 4.610 1.00 10.33 202 PRO A N 1
ATOM 1465 C CA . PRO A 1 202 ? 0.429 29.285 5.808 1.00 11.12 202 PRO A CA 1
ATOM 1466 C C . PRO A 1 202 ? 0.739 27.830 5.512 1.00 12.88 202 PRO A C 1
ATOM 1467 O O . PRO A 1 202 ? 1.629 27.241 6.116 1.00 12.53 202 PRO A O 1
ATOM 1471 N N . VAL A 1 203 ? 0.020 27.263 4.552 1.00 10.90 203 VAL A N 1
ATOM 1472 C CA . VAL A 1 203 ? 0.235 25.876 4.173 1.00 12.03 203 VAL A CA 1
ATOM 1473 C C . VAL A 1 203 ? 1.522 25.662 3.378 1.00 18.31 203 VAL A C 1
ATOM 1474 O O . VAL A 1 203 ? 2.354 24.823 3.729 1.00 16.45 203 VAL A O 1
ATOM 1478 N N . THR A 1 204 ? 1.684 26.436 2.308 1.00 16.29 204 THR A N 1
ATOM 1479 C CA . THR A 1 204 ? 2.862 26.343 1.467 1.00 14.54 204 THR A CA 1
ATOM 1480 C C . THR A 1 204 ? 4.116 26.664 2.239 1.00 14.94 204 THR A C 1
ATOM 1481 O O . THR A 1 204 ? 5.175 26.091 2.003 1.00 14.38 204 THR A O 1
ATOM 1485 N N . ALA A 1 205 ? 3.998 27.606 3.158 1.00 11.38 205 ALA A N 1
ATOM 1486 C CA . ALA A 1 205 ? 5.138 28.012 3.943 1.00 11.56 205 ALA A CA 1
ATOM 1487 C C . ALA A 1 205 ? 5.668 26.895 4.821 1.00 16.85 205 ALA A C 1
ATOM 1488 O O . ALA A 1 205 ? 6.877 26.761 5.010 1.00 14.95 205 ALA A O 1
ATOM 1490 N N . ALA A 1 206 ? 4.756 26.104 5.378 1.00 13.60 206 ALA A N 1
ATOM 1491 C CA . ALA A 1 206 ? 5.144 25.000 6.236 1.00 11.58 206 ALA A CA 1
ATOM 1492 C C . ALA A 1 206 ? 5.712 23.848 5.416 1.00 13.59 206 ALA A C 1
ATOM 1493 O O . ALA A 1 206 ? 6.698 23.212 5.788 1.00 13.24 206 ALA A O 1
ATOM 1495 N N . ALA A 1 207 ? 5.077 23.600 4.278 1.00 12.72 207 ALA A N 1
ATOM 1496 C CA . ALA A 1 207 ? 5.514 22.555 3.383 1.00 14.97 207 ALA A CA 1
ATOM 1497 C C . ALA A 1 207 ? 6.961 22.791 2.948 1.00 15.86 207 ALA A C 1
ATOM 1498 O O . ALA A 1 207 ? 7.814 21.912 3.045 1.00 15.37 207 ALA A O 1
ATOM 1500 N N . ALA A 1 208 ? 7.221 24.019 2.492 1.00 14.29 208 ALA A N 1
ATOM 1501 C CA . ALA A 1 208 ? 8.534 24.454 2.043 1.00 13.16 208 ALA A CA 1
ATOM 1502 C C . ALA A 1 208 ? 9.600 24.331 3.126 1.00 14.91 208 ALA A C 1
ATOM 1503 O O . ALA A 1 208 ? 10.707 23.871 2.881 1.00 16.56 208 ALA A O 1
ATOM 1505 N N . ALA A 1 209 ? 9.260 24.786 4.324 1.00 11.22 209 ALA A N 1
ATOM 1506 C CA . ALA A 1 209 ? 10.181 24.765 5.439 1.00 9.59 209 ALA A CA 1
ATOM 1507 C C . ALA A 1 209 ? 10.595 23.360 5.854 1.00 15.54 209 ALA A C 1
ATOM 1508 O O . ALA A 1 209 ? 11.741 23.114 6.234 1.00 11.70 209 ALA A O 1
ATOM 1510 N N . HIS A 1 210 ? 9.636 22.449 5.810 1.00 14.31 210 HIS A N 1
ATOM 1511 C CA . HIS A 1 210 ? 9.860 21.096 6.253 1.00 13.74 210 HIS A CA 1
ATOM 1512 C C . HIS A 1 210 ? 10.132 20.086 5.156 1.00 20.42 210 HIS A C 1
ATOM 1513 O O . HIS A 1 210 ? 10.379 18.910 5.435 1.00 18.78 210 HIS A O 1
ATOM 1520 N N . GLY A 1 211 ? 10.107 20.538 3.910 1.00 17.63 211 GLY A N 1
ATOM 1521 C CA . GLY A 1 211 ? 10.358 19.646 2.798 1.00 18.40 211 GLY A CA 1
ATOM 1522 C C . GLY A 1 211 ? 9.263 18.603 2.663 1.00 21.05 211 GLY A C 1
ATOM 1523 O O . GLY A 1 211 ? 9.509 17.461 2.282 1.00 17.33 211 GLY A O 1
ATOM 1524 N N . LYS A 1 212 ? 8.050 19.013 2.998 1.00 16.34 212 LYS A N 1
ATOM 1525 C CA . LYS A 1 212 ? 6.892 18.151 2.910 1.00 14.72 212 LYS A CA 1
ATOM 1526 C C . LYS A 1 212 ? 5.914 18.727 1.913 1.00 16.67 212 LYS A C 1
ATOM 1527 O O . LYS A 1 212 ? 6.124 19.831 1.418 1.00 16.44 212 LYS A O 1
ATOM 1533 N N . THR A 1 213 ? 4.850 17.977 1.617 1.00 12.33 213 THR A N 1
ATOM 1534 C CA . THR A 1 213 ? 3.810 18.456 0.718 1.00 10.52 213 THR A CA 1
ATOM 1535 C C . THR A 1 213 ? 2.810 19.246 1.543 1.00 11.57 213 THR A C 1
ATOM 1536 O O . THR A 1 213 ? 2.788 19.121 2.764 1.00 13.94 213 THR A O 1
ATOM 1540 N N . PRO A 1 214 ? 1.973 20.046 0.882 1.00 10.70 214 PRO A N 1
ATOM 1541 C CA . PRO A 1 214 ? 0.941 20.795 1.578 1.00 12.00 214 PRO A CA 1
ATOM 1542 C C . PRO A 1 214 ? -0.016 19.871 2.330 1.00 17.24 214 PRO A C 1
ATOM 1543 O O . PRO A 1 214 ? -0.376 20.117 3.484 1.00 15.98 214 PRO A O 1
ATOM 1547 N N . ALA A 1 215 ? -0.387 18.775 1.690 1.00 13.26 215 ALA A N 1
ATOM 1548 C CA . ALA A 1 215 ? -1.255 17.813 2.323 1.00 12.20 215 ALA A CA 1
ATOM 1549 C C . ALA A 1 215 ? -0.627 17.321 3.613 1.00 11.50 215 ALA A C 1
ATOM 1550 O O . ALA A 1 215 ? -1.269 17.237 4.661 1.00 10.63 215 ALA A O 1
ATOM 1552 N N . GLN A 1 216 ? 0.661 17.018 3.526 1.00 10.32 216 GLN A N 1
ATOM 1553 C CA . GLN A 1 216 ? 1.408 16.543 4.667 1.00 11.29 216 GLN A CA 1
ATOM 1554 C C . GLN A 1 216 ? 1.462 17.568 5.793 1.00 15.35 216 GLN A C 1
ATOM 1555 O O . GLN A 1 216 ? 1.277 17.244 6.968 1.00 12.53 216 GLN A O 1
ATOM 1561 N N . ALA A 1 217 ? 1.738 18.812 5.427 1.00 12.74 217 ALA A N 1
ATOM 1562 C CA . ALA A 1 217 ? 1.800 19.875 6.411 1.00 12.19 217 ALA A CA 1
ATOM 1563 C C . ALA A 1 217 ? 0.481 20.009 7.182 1.00 11.04 217 ALA A C 1
ATOM 1564 O O . ALA A 1 217 ? 0.461 20.141 8.411 1.00 10.54 217 ALA A O 1
ATOM 1566 N N . VAL A 1 218 ? -0.628 19.949 6.437 1.00 8.81 218 VAL A N 1
ATOM 1567 C CA . VAL A 1 218 ? -1.961 20.046 7.016 1.00 8.66 218 VAL A CA 1
ATOM 1568 C C . VAL A 1 218 ? -2.253 18.860 7.924 1.00 13.32 218 VAL A C 1
ATOM 1569 O O . VAL A 1 218 ? -2.760 19.014 9.033 1.00 10.55 218 VAL A O 1
ATOM 1573 N N . LEU A 1 219 ? -1.904 17.670 7.447 1.00 12.26 219 LEU A N 1
ATOM 1574 C CA . LEU A 1 219 ? -2.093 16.475 8.241 1.00 11.09 219 LEU A CA 1
ATOM 1575 C C . LEU A 1 219 ? -1.340 16.606 9.550 1.00 11.39 219 LEU A C 1
ATOM 1576 O O . LEU A 1 219 ? -1.833 16.261 10.620 1.00 9.74 219 LEU A O 1
ATOM 1581 N N . ARG A 1 220 ? -0.124 17.109 9.449 1.00 9.61 220 ARG A N 1
ATOM 1582 C CA . ARG A 1 220 ? 0.707 17.282 10.613 1.00 8.56 220 ARG A CA 1
ATOM 1583 C C . ARG A 1 220 ? 0.080 18.248 11.610 1.00 12.47 220 ARG A C 1
ATOM 1584 O O . ARG A 1 220 ? 0.168 18.070 12.826 1.00 8.69 220 ARG A O 1
ATOM 1592 N N . TRP A 1 221 ? -0.556 19.268 11.063 1.00 12.01 221 TRP A N 1
ATOM 1593 C CA . TRP A 1 221 ? -1.232 20.284 11.844 1.00 12.00 221 TRP A CA 1
ATOM 1594 C C . TRP A 1 221 ? -2.298 19.656 12.737 1.00 11.54 221 TRP A C 1
ATOM 1595 O O . TRP A 1 221 ? -2.352 19.906 13.939 1.00 8.48 221 TRP A O 1
ATOM 1606 N N . HIS A 1 222 ? -3.129 18.800 12.138 1.00 8.17 222 HIS A N 1
ATOM 1607 C CA . HIS A 1 222 ? -4.166 18.088 12.862 1.00 6.12 222 HIS A CA 1
ATOM 1608 C C . HIS A 1 222 ? -3.558 17.273 13.986 1.00 10.06 222 HIS A C 1
ATOM 1609 O O . HIS A 1 222 ? -4.001 17.308 15.137 1.00 9.62 222 HIS A O 1
ATOM 1616 N N . LEU A 1 223 ? -2.531 16.508 13.607 1.00 10.96 223 LEU A N 1
ATOM 1617 C CA . LEU A 1 223 ? -1.821 15.630 14.512 1.00 10.16 223 LEU A CA 1
ATOM 1618 C C . LEU A 1 223 ? -1.240 16.354 15.715 1.00 14.59 223 LEU A C 1
ATOM 1619 O O . LEU A 1 223 ? -1.466 15.959 16.856 1.00 16.14 223 LEU A O 1
ATOM 1624 N N . GLN A 1 224 ? -0.489 17.423 15.464 1.00 11.83 224 GLN A N 1
ATOM 1625 C CA . GLN A 1 224 ? 0.099 18.185 16.554 1.00 10.52 224 GLN A CA 1
ATOM 1626 C C . GLN A 1 224 ? -0.959 18.746 17.482 1.00 14.37 224 GLN A C 1
ATOM 1627 O O . GLN A 1 224 ? -0.726 18.948 18.674 1.00 14.27 224 GLN A O 1
ATOM 1633 N N . LYS A 1 225 ? -2.132 18.976 16.915 1.00 11.42 225 LYS A N 1
ATOM 1634 C CA . LYS A 1 225 ? -3.244 19.503 17.660 1.00 11.53 225 LYS A CA 1
ATOM 1635 C C . LYS A 1 225 ? -3.943 18.429 18.480 1.00 15.56 225 LYS A C 1
ATOM 1636 O O . LYS A 1 225 ? -4.833 18.718 19.268 1.00 12.43 225 LYS A O 1
ATOM 1642 N N . GLY A 1 226 ? -3.507 17.180 18.302 1.00 14.34 226 GLY A N 1
ATOM 1643 C CA . GLY A 1 226 ? -4.058 16.066 19.064 1.00 13.01 226 GLY A CA 1
ATOM 1644 C C . GLY A 1 226 ? -5.305 15.437 18.464 1.00 13.73 226 GLY A C 1
ATOM 1645 O O . GLY A 1 226 ? -6.032 14.708 19.139 1.00 12.04 226 GLY A O 1
ATOM 1646 N N . PHE A 1 227 ? -5.546 15.699 17.195 1.00 11.19 227 PHE A N 1
ATOM 1647 C CA . PHE A 1 227 ? -6.706 15.141 16.542 1.00 11.86 227 PHE A CA 1
ATOM 1648 C C . PHE A 1 227 ? -6.413 13.797 15.886 1.00 13.27 227 PHE A C 1
ATOM 1649 O O . PHE A 1 227 ? -5.283 13.513 15.519 1.00 10.97 227 PHE A O 1
ATOM 1657 N N . VAL A 1 228 ? -7.475 13.005 15.712 1.00 11.67 228 VAL A N 1
ATOM 1658 C CA . VAL A 1 228 ? -7.417 11.717 15.024 1.00 11.29 228 VAL A CA 1
ATOM 1659 C C . VAL A 1 228 ? -7.825 11.944 13.576 1.00 15.44 228 VAL A C 1
ATOM 1660 O O . VAL A 1 228 ? -8.804 12.649 13.314 1.00 16.27 228 VAL A O 1
ATOM 1664 N N . VAL A 1 229 ? -7.083 11.377 12.633 1.00 10.41 229 VAL A N 1
ATOM 1665 C CA . VAL A 1 229 ? -7.404 11.564 11.233 1.00 10.15 229 VAL A CA 1
ATOM 1666 C C . VAL A 1 229 ? -7.354 10.282 10.444 1.00 16.44 229 VAL A C 1
ATOM 1667 O O . VAL A 1 229 ? -6.601 9.363 10.762 1.00 16.55 229 VAL A O 1
ATOM 1671 N N . PHE A 1 230 ? -8.142 10.273 9.372 1.00 17.00 230 PHE A N 1
ATOM 1672 C CA . PHE A 1 230 ? -8.225 9.173 8.431 1.00 18.02 230 PHE A CA 1
ATOM 1673 C C . PHE A 1 230 ? -8.133 9.696 7.024 1.00 18.30 230 PHE A C 1
ATOM 1674 O O . PHE A 1 230 ? -9.138 9.747 6.333 1.00 21.82 230 PHE A O 1
ATOM 1682 N N . PRO A 1 231 ? -6.957 10.110 6.594 1.00 13.77 231 PRO A N 1
ATOM 1683 C CA . PRO A 1 231 ? -6.820 10.593 5.233 1.00 16.61 231 PRO A CA 1
ATOM 1684 C C . PRO A 1 231 ? -7.287 9.517 4.246 1.00 29.58 231 PRO A C 1
ATOM 1685 O O . PRO A 1 231 ? -6.795 8.387 4.262 1.00 30.67 231 PRO A O 1
ATOM 1689 N N . LYS A 1 232 ? -8.274 9.854 3.423 1.00 32.25 232 LYS A N 1
ATOM 1690 C CA . LYS A 1 232 ? -8.803 8.892 2.469 1.00 34.65 232 LYS A CA 1
ATOM 1691 C C . LYS A 1 232 ? -7.918 8.729 1.240 1.00 37.20 232 LYS A C 1
ATOM 1692 O O . LYS A 1 232 ? -7.973 9.516 0.299 1.00 37.22 232 LYS A O 1
ATOM 1698 N N . SER A 1 233 ? -7.093 7.688 1.277 1.00 34.17 233 SER A N 1
ATOM 1699 C CA . SER A 1 233 ? -6.151 7.392 0.215 1.00 33.04 233 SER A CA 1
ATOM 1700 C C . SER A 1 233 ? -6.671 6.363 -0.746 1.00 40.07 233 SER A C 1
ATOM 1701 O O . SER A 1 233 ? -7.483 5.544 -0.363 1.00 41.68 233 SER A O 1
ATOM 1703 N N . VAL A 1 234 ? -6.142 6.406 -1.976 1.00 36.67 234 VAL A N 1
ATOM 1704 C CA . VAL A 1 234 ? -6.464 5.470 -3.045 1.00 36.05 234 VAL A CA 1
ATOM 1705 C C . VAL A 1 234 ? -5.170 4.914 -3.644 1.00 40.05 234 VAL A C 1
ATOM 1706 O O . VAL A 1 234 ? -4.901 3.714 -3.579 1.00 41.70 234 VAL A O 1
ATOM 1710 N N . ARG A 1 235 ? -4.360 5.819 -4.208 1.00 33.68 235 ARG A N 1
ATOM 1711 C CA . ARG A 1 235 ? -3.080 5.461 -4.808 1.00 32.27 235 ARG A CA 1
ATOM 1712 C C . ARG A 1 235 ? -2.048 5.113 -3.741 1.00 35.63 235 ARG A C 1
ATOM 1713 O O . ARG A 1 235 ? -1.994 5.745 -2.688 1.00 37.32 235 ARG A O 1
ATOM 1715 N N . ARG A 1 236 ? -1.226 4.097 -4.006 1.00 28.22 236 ARG A N 1
ATOM 1716 C CA . ARG A 1 236 ? -0.229 3.698 -3.031 1.00 27.16 236 ARG A CA 1
ATOM 1717 C C . ARG A 1 236 ? 0.657 4.850 -2.623 1.00 26.72 236 ARG A C 1
ATOM 1718 O O . ARG A 1 236 ? 1.055 4.975 -1.465 1.00 22.23 236 ARG A O 1
ATOM 1726 N N . GLU A 1 237 ? 0.968 5.684 -3.605 1.00 26.05 237 GLU A N 1
ATOM 1727 C CA . GLU A 1 237 ? 1.810 6.835 -3.398 1.00 25.15 237 GLU A CA 1
ATOM 1728 C C . GLU A 1 237 ? 1.287 7.697 -2.273 1.00 21.20 237 GLU A C 1
ATOM 1729 O O . GLU A 1 237 ? 2.031 8.094 -1.385 1.00 19.08 237 GLU A O 1
ATOM 1731 N N . ARG A 1 238 ? -0.019 7.963 -2.329 1.00 20.25 238 ARG A N 1
ATOM 1732 C CA . ARG A 1 238 ? -0.705 8.769 -1.327 1.00 21.46 238 ARG A CA 1
ATOM 1733 C C . ARG A 1 238 ? -0.779 8.071 0.027 1.00 23.77 238 ARG A C 1
ATOM 1734 O O . ARG A 1 238 ? -0.628 8.704 1.069 1.00 22.97 238 ARG A O 1
ATOM 1736 N N . LEU A 1 239 ? -1.009 6.755 0.009 1.00 18.84 239 LEU A N 1
ATOM 1737 C CA . LEU A 1 239 ? -1.059 5.990 1.244 1.00 19.92 239 LEU A CA 1
ATOM 1738 C C . LEU A 1 239 ? 0.233 6.187 1.994 1.00 20.84 239 LEU A C 1
ATOM 1739 O O . LEU A 1 239 ? 0.272 6.383 3.212 1.00 20.29 239 LEU A O 1
ATOM 1744 N N . GLU A 1 240 ? 1.298 6.125 1.225 1.00 17.40 240 GLU A N 1
ATOM 1745 C CA . GLU A 1 240 ? 2.623 6.278 1.746 1.00 17.41 240 GLU A CA 1
ATOM 1746 C C . GLU A 1 240 ? 2.826 7.654 2.351 1.00 15.85 240 GLU A C 1
ATOM 1747 O O . GLU A 1 240 ? 3.186 7.781 3.520 1.00 13.64 240 GLU A O 1
ATOM 1753 N N . GLU A 1 241 ? 2.567 8.688 1.544 1.00 17.02 241 GLU A N 1
ATOM 1754 C CA . GLU A 1 241 ? 2.720 10.073 1.984 1.00 17.88 241 GLU A CA 1
ATOM 1755 C C . GLU A 1 241 ? 1.879 10.399 3.192 1.00 16.02 241 GLU A C 1
ATOM 1756 O O . GLU A 1 241 ? 2.336 11.068 4.111 1.00 16.94 241 GLU A O 1
ATOM 1762 N N . ASN A 1 242 ? 0.638 9.932 3.169 1.00 10.98 242 ASN A N 1
ATOM 1763 C CA . ASN A 1 242 ? -0.286 10.163 4.250 1.00 10.52 242 ASN A CA 1
ATOM 1764 C C . ASN A 1 242 ? 0.200 9.622 5.568 1.00 15.89 242 ASN A C 1
ATOM 1765 O O . ASN A 1 242 ? -0.166 10.131 6.615 1.00 16.82 242 ASN A O 1
ATOM 1770 N N . LEU A 1 243 ? 1.029 8.580 5.514 1.00 12.58 243 LEU A N 1
ATOM 1771 C CA . LEU A 1 243 ? 1.560 7.933 6.706 1.00 11.47 243 LEU A CA 1
ATOM 1772 C C . LEU A 1 243 ? 2.849 8.565 7.198 1.00 13.03 243 LEU A C 1
ATOM 1773 O O . LEU A 1 243 ? 3.185 8.516 8.376 1.00 14.81 243 LEU A O 1
ATOM 1778 N N . ASP A 1 244 ? 3.586 9.134 6.277 1.00 14.19 244 ASP A N 1
ATOM 1779 C CA . ASP A 1 244 ? 4.868 9.715 6.584 1.00 13.73 244 ASP A CA 1
ATOM 1780 C C . ASP A 1 244 ? 4.810 11.140 7.097 1.00 16.06 244 ASP A C 1
ATOM 1781 O O . ASP A 1 244 ? 5.414 12.042 6.519 1.00 15.87 244 ASP A O 1
ATOM 1786 N N . VAL A 1 245 ? 4.121 11.335 8.203 1.00 14.66 245 VAL A N 1
ATOM 1787 C CA . VAL A 1 245 ? 3.988 12.657 8.775 1.00 12.70 245 VAL A CA 1
ATOM 1788 C C . VAL A 1 245 ? 4.323 12.693 10.246 1.00 15.40 245 VAL A C 1
AT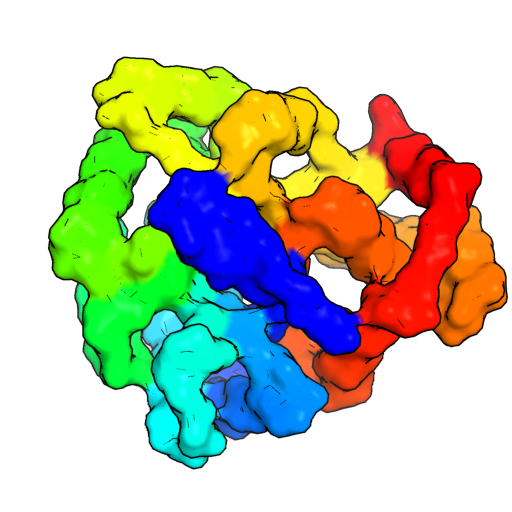OM 1789 O O . VAL A 1 245 ? 3.733 13.444 11.017 1.00 15.37 245 VAL A O 1
ATOM 1793 N N . PHE A 1 246 ? 5.283 11.877 10.625 1.00 13.19 246 PHE A N 1
ATOM 1794 C CA . PHE A 1 246 ? 5.694 11.799 11.998 1.00 13.37 246 PHE A CA 1
ATOM 1795 C C . PHE A 1 246 ? 7.168 12.107 12.142 1.00 16.21 246 PHE A C 1
ATOM 1796 O O . PHE A 1 246 ? 7.738 11.966 13.217 1.00 18.55 246 PHE A O 1
ATOM 1804 N N . ASP A 1 247 ? 7.776 12.535 11.037 1.00 13.97 247 ASP A N 1
ATOM 1805 C CA . ASP A 1 247 ? 9.197 12.850 10.982 1.00 15.57 247 ASP A CA 1
ATOM 1806 C C . ASP A 1 247 ? 9.511 14.342 11.063 1.00 20.42 247 ASP A C 1
ATOM 1807 O O . ASP A 1 247 ? 10.663 14.741 10.936 1.00 19.22 247 ASP A O 1
ATOM 1812 N N . PHE A 1 248 ? 8.493 15.167 11.249 1.00 17.72 248 PHE A N 1
ATOM 1813 C CA . PHE A 1 248 ? 8.698 16.601 11.342 1.00 15.50 248 PHE A CA 1
ATOM 1814 C C . PHE A 1 248 ? 7.729 17.240 12.296 1.00 18.96 248 PHE A C 1
ATOM 1815 O O . PHE A 1 248 ? 6.700 16.660 12.645 1.00 18.92 248 PHE A O 1
ATOM 1823 N N . ASP A 1 249 ? 8.064 18.454 12.707 1.00 13.84 249 ASP A N 1
ATOM 1824 C CA . ASP A 1 249 ? 7.224 19.195 13.620 1.00 14.64 249 ASP A CA 1
ATOM 1825 C C . ASP A 1 249 ? 7.055 20.643 13.207 1.00 22.12 249 ASP A C 1
ATOM 1826 O O . ASP A 1 249 ? 8.033 21.362 13.001 1.00 23.49 249 ASP A O 1
ATOM 1831 N N . LEU A 1 250 ? 5.801 21.080 13.134 1.00 16.26 250 LEU A N 1
ATOM 1832 C CA . LEU A 1 250 ? 5.507 22.460 12.810 1.00 14.06 250 LEU A CA 1
ATOM 1833 C C . LEU A 1 250 ? 5.796 23.320 14.017 1.00 17.10 250 LEU A C 1
ATOM 1834 O O . LEU A 1 250 ? 5.434 22.969 15.131 1.00 14.05 250 LEU A O 1
ATOM 1839 N N . THR A 1 251 ? 6.439 24.456 13.811 1.00 16.30 251 THR A N 1
ATOM 1840 C CA . THR A 1 251 ? 6.706 25.348 14.923 1.00 13.92 251 THR A CA 1
ATOM 1841 C C . THR A 1 251 ? 5.394 25.940 15.449 1.00 10.60 251 THR A C 1
ATOM 1842 O O . THR A 1 251 ? 4.350 25.865 14.800 1.00 9.86 251 THR A O 1
ATOM 1846 N N . ASP A 1 252 ? 5.468 26.561 16.615 1.00 5.92 252 ASP A N 1
ATOM 1847 C CA . ASP A 1 252 ? 4.320 27.203 17.185 1.00 5.46 252 ASP A CA 1
ATOM 1848 C C . ASP A 1 252 ? 3.826 28.309 16.278 1.00 9.96 252 ASP A C 1
ATOM 1849 O O . ASP A 1 252 ? 2.623 28.491 16.107 1.00 9.33 252 ASP A O 1
ATOM 1854 N N . THR A 1 253 ? 4.775 29.028 15.662 1.00 9.08 253 THR A N 1
ATOM 1855 C CA . THR A 1 253 ? 4.443 30.090 14.719 1.00 8.97 253 THR A CA 1
ATOM 1856 C C . THR A 1 253 ? 3.757 29.527 13.470 1.00 14.12 253 THR A C 1
ATOM 1857 O O . THR A 1 253 ? 2.752 30.070 13.002 1.00 13.54 253 THR A O 1
ATOM 1861 N N . GLU A 1 254 ? 4.291 28.407 12.950 1.00 10.97 254 GLU A N 1
ATOM 1862 C CA . GLU A 1 254 ? 3.700 27.731 11.794 1.00 11.12 254 GLU A CA 1
ATOM 1863 C C . GLU A 1 254 ? 2.269 27.287 12.094 1.00 14.77 254 GLU A C 1
ATOM 1864 O O . GLU A 1 254 ? 1.362 27.459 11.285 1.00 16.91 254 GLU A O 1
ATOM 1870 N N . ILE A 1 255 ? 2.065 26.726 13.278 1.00 9.59 255 ILE A N 1
ATOM 1871 C CA . ILE A 1 255 ? 0.741 26.285 13.674 1.00 9.48 255 ILE A CA 1
ATOM 1872 C C . ILE A 1 255 ? -0.260 27.444 13.766 1.00 12.32 255 ILE A C 1
ATOM 1873 O O . ILE A 1 255 ? -1.391 27.353 13.294 1.00 11.53 255 ILE A O 1
ATOM 1878 N N . ALA A 1 256 ? 0.171 28.538 14.387 1.00 12.68 256 ALA A N 1
ATOM 1879 C CA . ALA A 1 256 ? -0.672 29.714 14.550 1.00 13.42 256 ALA A CA 1
ATOM 1880 C C . ALA A 1 256 ? -1.104 30.340 13.212 1.00 14.32 256 ALA A C 1
ATOM 1881 O O . ALA A 1 256 ? -2.214 30.851 13.081 1.00 13.18 256 ALA A O 1
ATOM 1883 N N . ALA A 1 257 ? -0.209 30.300 12.224 1.00 11.57 257 ALA A N 1
ATOM 1884 C CA . ALA A 1 257 ? -0.508 30.850 10.921 1.00 13.22 257 ALA A CA 1
ATOM 1885 C C . ALA A 1 257 ? -1.619 30.072 10.267 1.00 17.46 257 ALA A C 1
ATOM 1886 O O . ALA A 1 257 ? -2.478 30.633 9.598 1.00 14.19 257 ALA A O 1
ATOM 1888 N N . ILE A 1 258 ? -1.597 28.761 10.481 1.00 14.15 258 ILE A N 1
ATOM 1889 C CA . ILE A 1 258 ? -2.623 27.898 9.935 1.00 12.51 258 ILE A CA 1
ATOM 1890 C C . ILE A 1 258 ? -3.915 28.070 10.710 1.00 13.28 258 ILE A C 1
ATOM 1891 O O . ILE A 1 258 ? -4.979 28.230 10.128 1.00 14.70 258 ILE A O 1
ATOM 1896 N N . ASP A 1 259 ? -3.797 28.080 12.036 1.00 8.09 259 ASP A N 1
ATOM 1897 C CA . ASP A 1 259 ? -4.943 28.281 12.898 1.00 7.22 259 ASP A CA 1
ATOM 1898 C C . ASP A 1 259 ? -5.691 29.546 12.500 1.00 14.28 259 ASP A C 1
ATOM 1899 O O . ASP A 1 259 ? -6.915 29.617 12.580 1.00 13.71 259 ASP A O 1
ATOM 1904 N N . ALA A 1 260 ? -4.932 30.551 12.073 1.00 13.80 260 ALA A N 1
ATOM 1905 C CA . ALA A 1 260 ? -5.492 31.840 11.679 1.00 14.60 260 ALA A CA 1
ATOM 1906 C C . ALA A 1 260 ? -6.313 31.797 10.397 1.00 20.40 260 ALA A C 1
ATOM 1907 O O . ALA A 1 260 ? -6.920 32.790 10.004 1.00 21.25 260 ALA A O 1
ATOM 1909 N N . MET A 1 261 ? -6.327 30.650 9.740 1.00 14.72 261 MET A N 1
ATOM 1910 C CA . MET A 1 261 ? -7.053 30.500 8.492 1.00 13.37 261 MET A CA 1
ATOM 1911 C C . MET A 1 261 ? -8.571 30.537 8.625 1.00 16.83 261 MET A C 1
ATOM 1912 O O . MET A 1 261 ? -9.289 30.663 7.641 1.00 18.85 261 MET A O 1
ATOM 1917 N N . ASP A 1 262 ? -9.061 30.430 9.830 1.00 14.90 262 ASP A N 1
ATOM 1918 C CA . ASP A 1 262 ? -10.496 30.458 10.045 1.00 18.34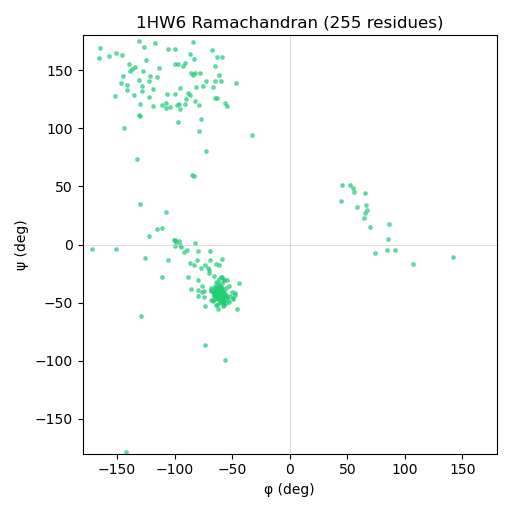 262 ASP A CA 1
ATOM 1919 C C . ASP A 1 262 ? -10.937 31.901 10.523 1.00 34.73 262 ASP A C 1
ATOM 1920 O O . ASP A 1 262 ? -10.141 32.597 11.142 1.00 33.71 262 ASP A O 1
ATOM 1925 N N . PRO A 1 263 ? -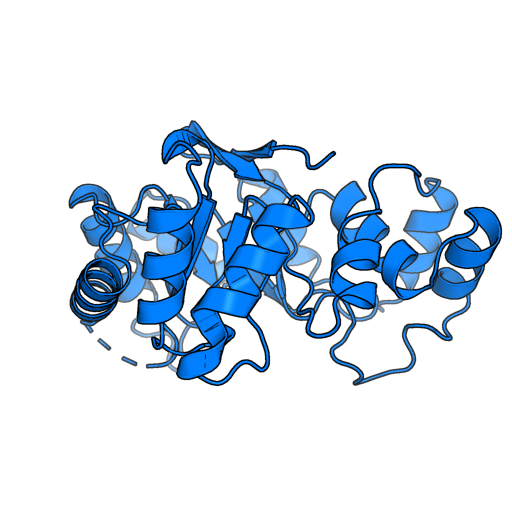12.115 32.367 10.356 1.00 40.55 263 PRO A N 1
ATOM 1926 C CA . PRO A 1 263 ? -12.288 33.661 10.984 1.00 41.81 263 PRO A CA 1
ATOM 1927 C C . PRO A 1 263 ? -12.976 33.567 12.344 1.00 53.32 263 PRO A C 1
ATOM 1928 O O . PRO A 1 263 ? -12.329 33.350 13.376 1.00 55.90 263 PRO A O 1
#

Radius of gyration: 17.9 Å; Cα contacts (8 Å, |Δi|>4): 465; chains: 1; bounding box: 46×47×38 Å

Sequence (257 aa):
TVPSIVLNDGNSIPQLGYGVFKVPPADTQRAVEEALEVGYRHIDTAAIYGNEEGVGAAIAASGIARDDLFITTKLWNDEPAAAIAESLAKLALDQVDLYLVHWPTPAADNYVHAWEKMIELRAAGLTRSIGVSNHLVPHLERIVAATGVVPAVNQIELHPAYQQREITDWAAAHDVKIESWGPLGQGKYDLFGAEPVTAAAAAHGKTPAQAVLRWHLQKGFVVFPKSVRRERLEENLDVFDFDLTDTEIAAIDAMDP

B-factor: mean 20.57, std 12.01, range [5.46, 105.34]

Secondary structure (DSSP, 8-state):
-PPEEEPTTS-EEESB-EE--S--GGGHHHHHHHHHHHT--EEE-GGGTT--HHHHHHHHHH---GGG-EEEEEE----HHHHHHHHHHHHT-S-EEEEEEPPPPTT-SSHHHHHHHHHHHHHTTSEEEEEEES--HHHHHHHHHHHS---SEEEEE-BTTB--HHHHHHHHHTT-EEEEESTTGGGSS--TTSHHHHHHHHHHT--HHHHHHHHHHHTT-BB-----SHHHHHHHH--SS----HHHHHHHHTT--

Foldseek 3Di:
DFDWDAFPLGDTHGQEAAEAAPDDLVCSLVVLLLLVVLPGQEYEDARVPLSQLSVLVNVVPVPDDPSSHAYEYEDEDVPPLVVLVSSCVSNVHQAHAEYEYDAQDPVNPCLLVVLVSQVVCCVVVNYVFYAYENQAPVNQVVNCVSPVDHHREYEYADELQDHNVNRLVVCVVVNHAYAHDCLQVVPPDDQQPDPLQVVQCVVVVAGSVLSSLLLCVVSRHGYHPHDDDSVVSNNSPPNPPDHQDPVSSVVSNVNYD

Solvent-accessible surface area: 11306 Å² total; per-residue (Å²): 150,31,59,68,22,109,2,61,52,72,27,60,0,20,10,1,0,4,6,0,49,150,21,85,76,107,34,0,60,175,11,0,63,58,0,11,81,29,31,4,86,0,0,13,1,14,35,10,137,24,56,2,94,13,0,4,38,0,15,85,74,38,77,41,56,78,138,82,5,10,0,0,7,24,28,104,122,120,85,8,48,70,26,0,52,99,14,17,80,58,1,82,31,134,42,0,11,1,4,2,22,32,49,21,46,147,63,52,95,68,29,26,105,25,3,80,67,0,38,125,8,71,92,69,31,41,1,109,0,1,0,3,8,68,4,85,37,86,26,0,85,127,0,38,88,43,36,59,27,47,0,2,1,0,27,1,47,0,9,0,34,105,4,37,104,136,7,18,92,26,1,79,78,82,101,4,58,6,6,2,90,11,14,40,0,84,74,153,70,112,4,86,42,18,146,33,0,58,59,0,6,85,71,50,68,32,49,41,26,10,0,0,0,26,0,0,8,63,66,28,18,1,0,15,5,102,2,78,60,110,65,38,3,75,84,16,32,74,0,42,92,17,91,6,73,124,110,30,27,57,43,0,31,77,41,34,164

Nearest PDB structures (foldseek):
  1hw6-assembly1_A  TM=1.004E+00  e=2.305E-49  Corynebacterium sp.
  1a80-assembly1_A  TM=9.653E-01  e=2.330E-42  Corynebacterium sp.
  1m9h-assembly1_A  TM=9.632E-01  e=5.819E-42  Corynebacterium sp.
  1mzr-assembly1_A  TM=9.452E-01  e=1.870E-31  Escherichia coli
  4mhb-assembly1_A  TM=9.223E-01  e=7.916E-28  Yersinia pestis

CATH classification: 3.20.20.100

Organism: Corynebacterium sp. 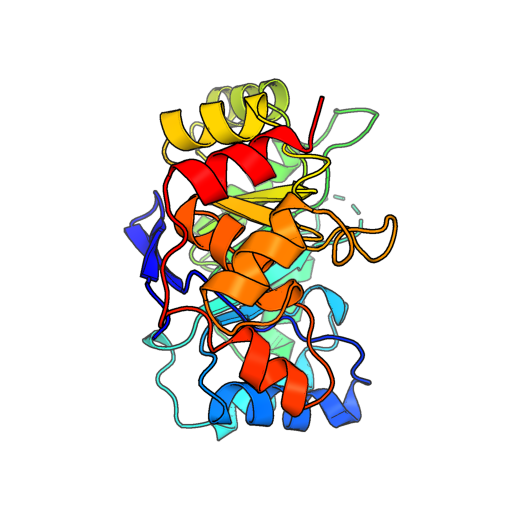(strain ATCC 31090) (NCBI:txid268952)

InterPro domains:
  IPR018170 Aldo/keto reductase, conserved site [PS00798] (40-57)
  IPR020471 Aldo-keto reductase [PIRSF000097] (5-262)
  IPR020471 Aldo-keto reductase [PR00069] (36-60)
  IPR020471 Aldo-keto reductase [PR00069] (92-110)
  IPR020471 Aldo-keto reductase [PR00069] (124-141)
  IPR020471 Aldo-keto reductase [PR00069] (158-187)
  IPR020471 Aldo-keto reductase [PR00069] (197-221)
  IPR020471 Aldo-keto reductase [PTHR43827] (4-263)
  IPR023210 NADP-dependent oxidoreductase domain [PF00248] (23-261)
  IPR036812 NAD(P)-dependent oxidoreductase domain superfamily [G3DSA:3.20.20.100] (1-278)
  IPR036812 NAD(P)-dependent oxidoreductase domain superfamily [SSF51430] (6-264)
  IPR044503 Aldo-keto reductase family 5C1 [cd19130] (5-262)